Protein AF-A0A3Q3B4X5-F1 (afdb_monomer_lite)

Organism: Kryptolebias marmoratus (NCBI:txid37003)

Structure (mmCIF, N/CA/C/O backbone):
data_AF-A0A3Q3B4X5-F1
#
_entry.id   AF-A0A3Q3B4X5-F1
#
loop_
_atom_site.group_PDB
_atom_site.id
_atom_site.type_symbol
_atom_site.label_atom_id
_atom_site.label_alt_id
_atom_site.label_comp_id
_atom_site.label_asym_id
_atom_site.label_entity_id
_atom_site.label_seq_id
_atom_site.pdbx_PDB_ins_code
_atom_site.Cartn_x
_atom_site.Cartn_y
_atom_site.Cartn_z
_atom_site.occupancy
_atom_site.B_iso_or_equiv
_atom_site.auth_seq_id
_atom_site.auth_comp_id
_atom_site.auth_asym_id
_atom_site.auth_atom_id
_atom_site.pdbx_PDB_model_num
ATOM 1 N N . MET A 1 1 ? 13.476 -20.616 -54.096 1.00 47.66 1 MET A N 1
ATOM 2 C CA . MET A 1 1 ? 13.791 -19.246 -53.636 1.00 47.66 1 MET A CA 1
ATOM 3 C C . MET A 1 1 ? 14.032 -19.294 -52.135 1.00 47.66 1 MET A C 1
ATOM 5 O O . MET A 1 1 ? 13.091 -19.504 -51.384 1.00 47.66 1 MET A O 1
ATOM 9 N N . SER A 1 2 ? 15.287 -19.214 -51.693 1.00 58.72 2 SER A N 1
ATOM 10 C CA . SER A 1 2 ? 15.624 -19.176 -50.267 1.00 58.72 2 SER A CA 1
ATOM 11 C C . SER A 1 2 ? 15.285 -17.792 -49.715 1.00 58.72 2 SER A C 1
ATOM 13 O O . SER A 1 2 ? 15.928 -16.808 -50.089 1.00 58.72 2 SER A O 1
ATOM 15 N N . PHE A 1 3 ? 14.269 -17.711 -48.859 1.00 57.03 3 PHE A N 1
ATOM 16 C CA . PHE A 1 3 ? 13.928 -16.487 -48.139 1.00 57.03 3 PHE A CA 1
ATOM 17 C C . PHE A 1 3 ? 15.100 -16.141 -47.211 1.00 57.03 3 PHE A C 1
ATOM 19 O O . PHE A 1 3 ? 15.309 -16.798 -46.189 1.00 57.03 3 PHE A O 1
ATOM 26 N N . LYS A 1 4 ? 15.916 -15.155 -47.598 1.00 62.81 4 LYS A N 1
ATOM 27 C CA . LYS A 1 4 ? 16.927 -14.575 -46.713 1.00 62.81 4 LYS A CA 1
ATOM 28 C C . LYS A 1 4 ? 16.179 -13.980 -45.527 1.00 62.81 4 LYS A C 1
ATOM 30 O O . LYS A 1 4 ? 15.384 -13.057 -45.685 1.00 62.81 4 LYS A O 1
ATOM 35 N N . ARG A 1 5 ? 16.367 -14.580 -44.355 1.00 66.12 5 ARG A N 1
ATOM 36 C CA . ARG A 1 5 ? 15.769 -14.125 -43.103 1.00 66.12 5 ARG A CA 1
ATOM 37 C C . ARG A 1 5 ? 16.580 -12.914 -42.630 1.00 66.12 5 ARG A C 1
ATOM 39 O O . ARG A 1 5 ? 17.486 -13.043 -41.819 1.00 66.12 5 ARG A O 1
ATOM 46 N N . GLU A 1 6 ? 16.307 -11.756 -43.225 1.00 62.38 6 GLU A N 1
ATOM 47 C CA . GLU A 1 6 ? 16.862 -10.457 -42.827 1.00 62.38 6 GLU A CA 1
ATOM 48 C C . GLU A 1 6 ? 16.152 -10.011 -41.536 1.00 62.38 6 GLU A C 1
ATOM 50 O O . GLU A 1 6 ? 15.205 -9.229 -41.547 1.00 62.38 6 GLU A O 1
ATOM 55 N N . GLY A 1 7 ? 16.541 -10.592 -40.404 1.00 68.62 7 GLY A N 1
ATOM 56 C CA . GLY A 1 7 ? 16.002 -10.251 -39.093 1.00 68.62 7 GLY A CA 1
ATOM 57 C C . GLY A 1 7 ? 17.073 -10.471 -38.041 1.00 68.62 7 GLY A C 1
ATOM 58 O O . GLY A 1 7 ? 17.728 -11.509 -38.028 1.00 68.62 7 GLY A O 1
ATOM 59 N N . ASN A 1 8 ? 17.292 -9.495 -37.160 1.00 73.50 8 ASN A N 1
ATOM 60 C CA . ASN A 1 8 ? 18.206 -9.653 -36.030 1.00 73.50 8 ASN A CA 1
ATOM 61 C C . ASN A 1 8 ? 17.617 -10.673 -35.031 1.00 73.50 8 ASN A C 1
ATOM 63 O O . ASN A 1 8 ? 17.122 -10.307 -33.968 1.00 73.50 8 ASN A O 1
ATOM 67 N N . ASP A 1 9 ? 17.696 -11.970 -35.336 1.00 82.31 9 ASP A N 1
ATOM 68 C CA . ASP A 1 9 ? 17.135 -13.056 -34.520 1.00 82.31 9 ASP A CA 1
ATOM 69 C C . ASP A 1 9 ? 17.628 -12.978 -33.066 1.00 82.31 9 ASP A C 1
ATOM 71 O O . ASP A 1 9 ? 16.892 -13.242 -32.117 1.00 82.31 9 ASP A O 1
ATOM 75 N N . LYS A 1 10 ? 18.867 -12.513 -32.863 1.00 84.31 10 LYS A N 1
ATOM 76 C CA . LYS A 1 10 ? 19.449 -12.275 -31.534 1.00 84.31 10 LYS A CA 1
ATOM 77 C C . LYS A 1 10 ? 18.684 -11.214 -30.737 1.00 84.31 10 LYS A C 1
ATOM 79 O O . LYS A 1 10 ? 18.476 -11.400 -29.539 1.00 84.31 10 LYS A O 1
ATOM 84 N N . SER A 1 11 ? 18.264 -10.110 -31.361 1.00 84.69 11 SER A N 1
ATOM 85 C CA . SER A 1 11 ? 17.506 -9.062 -30.666 1.00 84.69 11 SER A CA 1
ATOM 86 C C . SER A 1 11 ? 16.093 -9.539 -30.333 1.00 84.69 11 SER A C 1
ATOM 88 O O . SER A 1 11 ? 15.641 -9.331 -29.208 1.00 84.69 11 SER A O 1
ATOM 90 N N . GLN A 1 12 ? 15.442 -10.270 -31.242 1.00 84.00 12 GLN A N 1
ATOM 91 C CA . GLN A 1 12 ? 14.130 -10.873 -31.004 1.00 84.00 12 GLN A CA 1
ATOM 92 C C . GLN A 1 12 ? 14.176 -11.904 -29.870 1.00 84.00 12 GLN A C 1
ATOM 94 O O . GLN A 1 12 ? 13.352 -11.861 -28.956 1.00 84.00 12 GLN A O 1
ATOM 99 N N . LEU A 1 13 ? 15.186 -12.778 -29.860 1.00 88.31 13 LEU A N 1
ATOM 100 C CA . LEU A 1 13 ? 15.411 -13.715 -28.760 1.00 88.31 13 LEU A CA 1
ATOM 101 C C . LEU A 1 13 ? 15.660 -12.985 -27.438 1.00 88.31 13 LEU A C 1
ATOM 103 O O . LEU A 1 13 ? 15.146 -13.409 -26.405 1.00 88.31 13 LEU A O 1
ATOM 107 N N . ASN A 1 14 ? 16.399 -11.875 -27.446 1.00 88.69 14 ASN A N 1
ATOM 108 C CA . ASN A 1 14 ? 16.612 -11.068 -26.245 1.00 88.69 14 ASN A CA 1
ATOM 109 C C . ASN A 1 14 ? 15.314 -10.417 -25.743 1.00 88.69 14 ASN A C 1
ATOM 111 O O . ASN A 1 14 ? 15.097 -10.377 -24.534 1.00 88.69 14 ASN A O 1
ATOM 115 N N . ILE A 1 15 ? 14.431 -9.960 -26.633 1.00 86.56 15 ILE A N 1
ATOM 116 C CA . ILE A 1 15 ? 13.110 -9.424 -26.267 1.00 86.56 15 ILE A CA 1
ATOM 117 C C . ILE A 1 15 ? 12.247 -10.517 -25.623 1.00 86.56 15 ILE A C 1
ATOM 119 O O . ILE A 1 15 ? 11.684 -10.300 -24.551 1.00 86.56 15 ILE A O 1
ATOM 123 N N . LEU A 1 16 ? 12.193 -11.711 -26.221 1.00 87.56 16 LEU A N 1
ATOM 124 C CA . LEU A 1 16 ? 11.432 -12.841 -25.675 1.00 87.56 16 LEU A CA 1
ATOM 125 C C . LEU A 1 16 ? 11.978 -13.301 -24.321 1.00 87.56 16 LEU A C 1
ATOM 127 O O . LEU A 1 16 ? 11.204 -13.577 -23.405 1.00 87.56 16 LEU A O 1
ATOM 131 N N . LYS A 1 17 ? 13.307 -13.335 -24.168 1.00 88.69 17 LYS A N 1
ATOM 132 C CA . LYS A 1 17 ? 13.958 -13.620 -22.884 1.00 88.69 17 LYS A CA 1
ATOM 133 C C . LYS A 1 17 ? 13.584 -12.574 -21.837 1.00 88.69 17 LYS A C 1
ATOM 135 O O . LYS A 1 17 ? 13.159 -12.957 -20.755 1.00 88.69 17 LYS A O 1
ATOM 140 N N . LYS A 1 18 ? 13.670 -11.278 -22.162 1.00 84.06 18 LYS A N 1
ATOM 141 C CA . LYS A 1 18 ? 13.276 -10.189 -21.250 1.00 84.06 18 LYS A CA 1
ATOM 142 C C . LYS A 1 18 ? 11.812 -10.298 -20.826 1.00 84.06 18 LYS A C 1
ATOM 144 O O . LYS A 1 18 ? 11.527 -10.155 -19.643 1.00 84.06 18 LYS A O 1
ATOM 149 N N . ARG A 1 19 ? 10.906 -10.611 -21.759 1.00 83.31 19 ARG A N 1
ATOM 150 C CA . ARG A 1 19 ? 9.482 -10.817 -21.454 1.00 83.31 19 ARG A CA 1
ATOM 151 C C . ARG A 1 19 ? 9.271 -11.994 -20.503 1.00 83.31 19 ARG A C 1
ATOM 153 O O . ARG A 1 19 ? 8.661 -11.820 -19.460 1.00 83.31 19 ARG A O 1
ATOM 160 N N . ARG A 1 20 ? 9.865 -13.154 -20.800 1.00 86.56 20 ARG A N 1
ATOM 161 C CA . ARG A 1 20 ? 9.767 -14.344 -19.940 1.00 86.56 20 ARG A CA 1
ATOM 162 C C . ARG A 1 20 ? 10.329 -14.098 -18.538 1.00 86.56 20 ARG A C 1
ATOM 164 O O . ARG A 1 20 ? 9.754 -14.561 -17.562 1.00 86.56 20 ARG A O 1
ATOM 171 N N . VAL A 1 21 ? 11.448 -13.380 -18.436 1.00 84.50 21 VAL A N 1
ATOM 172 C CA . VAL A 1 21 ? 12.046 -13.008 -17.145 1.00 84.50 21 VAL A CA 1
ATOM 173 C C . VAL A 1 21 ? 11.117 -12.078 -16.365 1.00 84.50 21 VAL A C 1
ATOM 175 O O . VAL A 1 21 ? 10.923 -12.293 -15.173 1.00 84.50 21 VAL A O 1
ATOM 178 N N . ALA A 1 22 ? 10.506 -11.088 -17.019 1.00 81.62 22 ALA A N 1
ATOM 179 C CA . ALA A 1 22 ? 9.539 -10.206 -16.373 1.00 81.62 22 ALA A CA 1
ATOM 180 C C . ALA A 1 22 ? 8.311 -10.977 -15.855 1.00 81.62 22 ALA A C 1
ATOM 182 O O . ALA A 1 22 ? 7.923 -10.773 -14.708 1.00 81.62 22 ALA A O 1
ATOM 183 N N . ASP A 1 23 ? 7.764 -11.904 -16.649 1.00 82.62 23 ASP A N 1
ATOM 184 C CA . ASP A 1 23 ? 6.617 -12.731 -16.253 1.00 82.62 23 ASP A CA 1
ATOM 185 C C . ASP A 1 23 ? 6.950 -13.600 -15.027 1.00 82.62 23 ASP A C 1
ATOM 187 O O . ASP A 1 23 ? 6.187 -13.628 -14.065 1.00 82.62 23 ASP A O 1
ATOM 191 N N . LEU A 1 24 ? 8.127 -14.238 -15.004 1.00 83.25 24 LEU A N 1
ATOM 192 C CA . LEU A 1 24 ? 8.581 -15.034 -13.856 1.00 83.25 24 LEU A CA 1
ATOM 193 C C . LEU A 1 24 ? 8.834 -14.190 -12.606 1.00 83.25 24 LEU A C 1
ATOM 195 O O . LEU A 1 24 ? 8.573 -14.644 -11.498 1.00 83.25 24 LEU A O 1
ATOM 199 N N . LEU A 1 25 ? 9.369 -12.978 -12.758 1.00 76.06 25 LEU A N 1
ATOM 200 C CA . LEU A 1 25 ? 9.650 -12.105 -11.620 1.00 76.06 25 LEU A CA 1
ATOM 201 C C . LEU A 1 25 ? 8.404 -11.377 -11.107 1.00 76.06 25 LEU A C 1
ATOM 203 O O . LEU A 1 25 ? 8.407 -10.937 -9.957 1.00 76.06 25 LEU A O 1
ATOM 207 N N . SER A 1 26 ? 7.340 -11.278 -11.908 1.00 73.31 26 SER A N 1
ATOM 208 C CA . SER A 1 26 ? 6.082 -10.637 -11.513 1.00 73.31 26 SER A CA 1
ATOM 209 C C . SER A 1 26 ? 5.451 -11.290 -10.278 1.00 73.31 26 SER A C 1
ATOM 211 O O . SER A 1 26 ? 4.987 -10.579 -9.390 1.00 73.31 26 SER A O 1
ATOM 213 N N . SER A 1 27 ? 5.545 -12.619 -10.139 1.00 77.19 27 SER A N 1
ATOM 214 C CA . SER A 1 27 ? 5.028 -13.355 -8.976 1.00 77.19 27 SER A CA 1
ATOM 215 C C . SER A 1 27 ? 5.796 -13.079 -7.680 1.00 77.19 27 SER A C 1
ATOM 217 O O . SER A 1 27 ? 5.292 -13.343 -6.594 1.00 77.19 27 SER A O 1
ATOM 219 N N . PHE A 1 28 ? 7.019 -12.548 -7.773 1.00 73.50 28 PHE A N 1
ATOM 220 C CA . PHE A 1 28 ? 7.858 -12.189 -6.625 1.00 73.50 28 PHE A CA 1
ATOM 221 C C . PHE A 1 28 ? 7.744 -10.703 -6.252 1.00 73.50 28 PHE A C 1
ATOM 223 O O . PHE A 1 28 ? 8.562 -10.171 -5.493 1.00 73.50 28 PHE A O 1
ATOM 230 N N . ILE A 1 29 ? 6.759 -9.991 -6.801 1.00 76.69 29 ILE A N 1
ATOM 231 C CA . ILE A 1 29 ? 6.450 -8.609 -6.446 1.00 76.69 29 ILE A CA 1
ATOM 232 C C . ILE A 1 29 ? 5.240 -8.626 -5.507 1.00 76.69 29 ILE A C 1
ATOM 234 O O . ILE A 1 29 ? 4.129 -8.840 -5.979 1.00 76.69 29 ILE A O 1
ATOM 238 N N . PRO A 1 30 ? 5.427 -8.395 -4.193 1.00 76.81 30 PRO A N 1
ATOM 239 C CA . PRO A 1 30 ? 4.297 -8.292 -3.280 1.00 76.81 30 PRO A CA 1
ATOM 240 C C . PRO A 1 30 ? 3.385 -7.135 -3.703 1.00 76.81 30 PRO A C 1
ATOM 242 O O . PRO A 1 30 ? 3.865 -6.012 -3.889 1.00 76.81 30 PRO A O 1
ATOM 245 N N . GLU A 1 31 ? 2.080 -7.397 -3.808 1.00 76.94 31 GLU A N 1
ATOM 246 C CA . GLU A 1 31 ? 1.067 -6.400 -4.197 1.00 76.94 31 GLU A CA 1
ATOM 247 C C . GLU A 1 31 ? 1.046 -5.191 -3.250 1.00 76.94 31 GLU A C 1
ATOM 249 O O . GLU A 1 31 ? 0.832 -4.054 -3.670 1.00 76.94 31 GLU A O 1
ATOM 254 N N . ASP A 1 32 ? 1.339 -5.434 -1.968 1.00 75.94 32 ASP A N 1
ATOM 255 C CA . ASP A 1 32 ? 1.409 -4.409 -0.926 1.00 75.94 32 ASP A CA 1
ATOM 256 C C . ASP A 1 32 ? 2.571 -3.412 -1.143 1.00 75.94 32 ASP A C 1
ATOM 258 O O . ASP A 1 32 ? 2.519 -2.282 -0.652 1.00 75.94 32 ASP A O 1
ATOM 262 N N . GLU A 1 33 ? 3.632 -3.804 -1.859 1.00 83.12 33 GLU A N 1
ATOM 263 C CA . GLU A 1 33 ? 4.858 -3.005 -1.978 1.00 83.12 33 GLU A CA 1
ATOM 264 C C . GLU A 1 33 ? 4.957 -2.235 -3.293 1.00 83.12 33 GLU A C 1
ATOM 266 O O . GLU A 1 33 ? 5.414 -1.084 -3.313 1.00 83.12 33 GLU A O 1
ATOM 271 N N . ALA A 1 34 ? 4.551 -2.861 -4.397 1.00 90.00 34 ALA A N 1
ATOM 272 C CA . ALA A 1 34 ? 4.602 -2.252 -5.715 1.00 90.00 34 ALA A CA 1
ATOM 273 C C . ALA A 1 34 ? 3.459 -2.732 -6.609 1.00 90.00 34 ALA A C 1
ATOM 275 O O . ALA A 1 34 ? 3.100 -3.904 -6.596 1.00 90.00 34 ALA A O 1
ATOM 276 N N . THR A 1 35 ? 2.943 -1.829 -7.441 1.00 88.81 35 THR A N 1
ATOM 277 C CA . THR A 1 35 ? 1.871 -2.127 -8.398 1.00 88.81 35 THR A CA 1
ATOM 278 C C . THR A 1 35 ? 2.369 -2.022 -9.827 1.00 88.81 35 THR A C 1
ATOM 280 O O . THR A 1 35 ? 3.107 -1.096 -10.176 1.00 88.81 35 THR A O 1
ATOM 283 N N . LEU A 1 36 ? 1.941 -2.964 -10.667 1.00 88.62 36 LEU A N 1
ATOM 284 C CA . LEU A 1 36 ? 2.105 -2.883 -12.112 1.00 88.62 36 LEU A CA 1
ATOM 285 C C . LEU A 1 36 ? 0.980 -2.020 -12.692 1.00 88.62 36 LEU A C 1
ATOM 287 O O . LEU A 1 36 ? -0.203 -2.293 -12.506 1.00 88.62 36 LEU A O 1
ATOM 291 N N . MET A 1 37 ? 1.349 -0.949 -13.379 1.00 88.06 37 MET A N 1
ATOM 292 C CA . MET A 1 37 ? 0.416 -0.053 -14.049 1.00 88.06 37 MET A CA 1
ATOM 293 C C . MET A 1 37 ? 0.047 -0.592 -15.441 1.00 88.06 37 MET A C 1
ATOM 295 O O . MET A 1 37 ? 0.807 -1.335 -16.059 1.00 88.06 37 MET A O 1
ATOM 299 N N . LYS A 1 38 ? -1.073 -0.121 -16.007 1.00 87.25 38 LYS A N 1
ATOM 300 C CA . LYS A 1 38 ? -1.529 -0.472 -17.372 1.00 87.25 38 LYS A CA 1
ATOM 301 C C . LYS A 1 38 ? -0.527 -0.169 -18.496 1.00 87.25 38 LYS A C 1
ATOM 303 O O . LYS A 1 38 ? -0.610 -0.742 -19.571 1.00 87.25 38 LYS A O 1
ATOM 308 N N . ASN A 1 39 ? 0.409 0.748 -18.254 1.00 87.38 39 ASN A N 1
ATOM 309 C CA . ASN A 1 39 ? 1.483 1.095 -19.189 1.00 87.38 39 ASN A CA 1
ATOM 310 C C . ASN A 1 39 ? 2.681 0.124 -19.117 1.00 87.38 39 ASN A C 1
ATOM 312 O O . ASN A 1 39 ? 3.685 0.366 -19.778 1.00 87.38 39 ASN A O 1
ATOM 316 N N . GLY A 1 40 ? 2.605 -0.932 -18.299 1.00 83.38 40 GLY A N 1
ATOM 317 C CA . GLY A 1 40 ? 3.686 -1.898 -18.102 1.00 83.38 40 GLY A CA 1
ATOM 318 C C . GLY A 1 40 ? 4.799 -1.428 -17.160 1.00 83.38 40 GLY A C 1
ATOM 319 O O . GLY A 1 40 ? 5.809 -2.115 -17.041 1.00 83.38 40 GLY A O 1
ATOM 320 N N . ARG A 1 41 ? 4.642 -0.278 -16.490 1.00 90.12 41 ARG A N 1
ATOM 321 C CA . ARG A 1 41 ? 5.614 0.255 -15.522 1.00 90.12 41 ARG A CA 1
ATOM 322 C C . ARG A 1 41 ? 5.230 -0.092 -14.090 1.00 90.12 41 ARG A C 1
ATOM 324 O O . ARG A 1 41 ? 4.053 -0.225 -13.766 1.00 90.12 41 ARG A O 1
ATOM 331 N N . TYR A 1 42 ? 6.222 -0.177 -13.215 1.00 90.88 42 TYR A N 1
ATOM 332 C CA . TYR A 1 42 ? 6.048 -0.505 -11.804 1.00 90.88 42 TYR A CA 1
ATOM 333 C C . TYR A 1 42 ? 6.060 0.752 -10.946 1.00 90.88 42 TYR A C 1
ATOM 335 O O . TYR A 1 42 ? 6.956 1.574 -11.085 1.00 90.88 42 TYR A O 1
ATOM 343 N N . SER A 1 43 ? 5.126 0.891 -10.011 1.00 93.19 43 SER A N 1
ATOM 344 C CA . SER A 1 43 ? 5.121 1.992 -9.044 1.00 93.19 43 SER A CA 1
ATOM 345 C C . SER A 1 43 ? 5.282 1.472 -7.620 1.00 93.19 43 SER A C 1
ATOM 347 O O . SER A 1 43 ? 4.664 0.478 -7.247 1.00 93.19 43 SER A O 1
ATOM 349 N N . CYS A 1 44 ? 6.130 2.116 -6.821 1.00 92.31 44 CYS A N 1
ATOM 350 C CA . CYS A 1 44 ? 6.324 1.753 -5.416 1.00 92.31 44 CYS A CA 1
ATOM 351 C C . CYS A 1 44 ? 5.249 2.409 -4.536 1.00 92.31 44 CYS A C 1
ATOM 353 O O . CYS A 1 44 ? 5.107 3.631 -4.550 1.00 92.31 44 CYS A O 1
ATOM 355 N N . LEU A 1 45 ? 4.524 1.624 -3.731 1.00 91.00 45 LEU A N 1
ATOM 356 C CA . LEU A 1 45 ? 3.475 2.141 -2.840 1.00 91.00 45 LEU A CA 1
ATOM 357 C C . LEU A 1 45 ? 3.992 2.553 -1.457 1.00 91.00 45 LEU A C 1
ATOM 359 O O . LEU A 1 45 ? 3.329 3.320 -0.757 1.00 91.00 45 LEU A O 1
ATOM 363 N N . VAL A 1 46 ? 5.157 2.032 -1.072 1.00 91.75 46 VAL A N 1
ATOM 364 C CA . VAL A 1 46 ? 5.753 2.194 0.262 1.00 91.75 46 VAL A CA 1
ATOM 365 C C . VAL A 1 46 ? 6.419 3.560 0.428 1.00 91.75 46 VAL A C 1
ATOM 367 O O . VAL A 1 46 ? 6.366 4.169 1.496 1.00 91.75 46 VAL A O 1
ATOM 370 N N . CYS A 1 47 ? 7.061 4.056 -0.629 1.00 91.62 47 CYS A N 1
ATOM 371 C CA . CYS A 1 47 ? 7.740 5.346 -0.605 1.00 91.62 47 CYS A CA 1
ATOM 372 C C . CYS A 1 47 ? 6.735 6.498 -0.698 1.00 91.62 47 CYS A C 1
ATOM 374 O O . CYS A 1 47 ? 5.827 6.471 -1.526 1.00 91.62 47 CYS A O 1
ATOM 376 N N . SER A 1 48 ? 6.960 7.562 0.077 1.00 86.81 48 SER A N 1
ATOM 377 C CA . SER A 1 48 ? 6.101 8.756 0.103 1.00 86.81 48 SER A CA 1
ATOM 378 C C . SER A 1 48 ? 5.897 9.394 -1.277 1.00 86.81 48 SER A C 1
ATOM 380 O O . SER A 1 48 ? 4.785 9.773 -1.619 1.00 86.81 48 SER A O 1
ATOM 382 N N . TYR A 1 49 ? 6.957 9.461 -2.087 1.00 87.88 49 TYR A N 1
ATOM 383 C CA . TYR A 1 49 ? 6.942 10.070 -3.424 1.00 87.88 49 TYR A CA 1
ATOM 384 C C . TYR A 1 49 ? 6.525 9.112 -4.554 1.00 87.88 49 TYR A C 1
ATOM 386 O O . TYR A 1 49 ? 6.536 9.514 -5.711 1.00 87.88 49 TYR A O 1
ATOM 394 N N . ARG A 1 50 ? 6.204 7.848 -4.237 1.00 91.25 50 ARG A N 1
ATOM 395 C CA . ARG A 1 50 ? 5.724 6.808 -5.172 1.00 91.25 50 ARG A CA 1
ATOM 396 C C . ARG A 1 50 ? 6.449 6.770 -6.532 1.00 91.25 50 ARG A C 1
ATOM 398 O O . ARG A 1 50 ? 5.834 7.004 -7.572 1.00 91.25 50 ARG A O 1
ATOM 405 N N . PRO A 1 51 ? 7.760 6.479 -6.547 1.00 93.38 51 PRO A N 1
ATOM 406 C CA . PRO A 1 51 ? 8.533 6.441 -7.784 1.00 93.38 51 PRO A CA 1
ATOM 407 C C . PRO A 1 51 ? 8.037 5.350 -8.745 1.00 93.38 51 PRO A C 1
ATOM 409 O O . PRO A 1 51 ? 7.598 4.281 -8.307 1.00 93.38 51 PRO A O 1
ATOM 412 N N . VAL A 1 52 ? 8.152 5.631 -10.048 1.00 93.81 52 VAL A N 1
ATOM 413 C CA . VAL A 1 52 ? 7.797 4.729 -11.155 1.00 93.81 52 VAL A CA 1
ATOM 414 C C . VAL A 1 52 ? 9.071 4.201 -11.823 1.00 93.81 52 VAL A C 1
ATOM 416 O O . VAL A 1 52 ? 10.006 4.962 -12.059 1.00 93.81 52 VAL A O 1
ATOM 419 N N . PHE A 1 53 ? 9.100 2.906 -12.131 1.00 91.56 53 PHE A N 1
ATOM 420 C CA . PHE A 1 53 ? 10.225 2.175 -12.707 1.00 91.56 53 PHE A CA 1
ATOM 421 C C . PHE A 1 53 ? 9.796 1.423 -13.967 1.00 91.56 53 PHE A C 1
ATOM 423 O O . PHE A 1 53 ? 8.751 0.775 -13.984 1.00 91.56 53 PHE A O 1
ATOM 430 N N . ASP A 1 54 ? 10.632 1.459 -15.002 1.00 89.75 54 ASP A N 1
ATOM 431 C CA . ASP A 1 54 ? 10.340 0.803 -16.284 1.00 89.75 54 ASP A CA 1
ATOM 432 C C . ASP A 1 54 ? 10.682 -0.695 -16.283 1.00 89.75 54 ASP A C 1
ATOM 434 O O . ASP A 1 54 ? 10.121 -1.466 -17.055 1.00 89.75 54 ASP A O 1
ATOM 438 N N . THR A 1 55 ? 11.600 -1.130 -15.412 1.00 87.88 55 THR A N 1
ATOM 439 C CA . THR A 1 55 ? 12.038 -2.530 -15.315 1.00 87.88 55 THR A CA 1
ATOM 440 C C . THR A 1 55 ? 11.946 -3.057 -13.889 1.00 87.88 55 THR A C 1
ATOM 442 O O . THR A 1 55 ? 12.083 -2.308 -12.916 1.00 87.88 55 THR A O 1
ATOM 445 N N . VAL A 1 56 ? 11.763 -4.376 -13.769 1.00 85.44 56 VAL A N 1
ATOM 446 C CA . VAL A 1 56 ? 11.783 -5.071 -12.474 1.00 85.44 56 VAL A CA 1
ATOM 447 C C . VAL A 1 56 ? 13.146 -4.913 -11.801 1.00 85.44 56 VAL A C 1
ATOM 449 O O . VAL A 1 56 ? 13.201 -4.670 -10.600 1.00 85.44 56 VAL A O 1
ATOM 452 N N . ASP A 1 57 ? 14.240 -4.959 -12.563 1.00 87.38 57 ASP A N 1
ATOM 453 C CA . ASP A 1 57 ? 15.599 -4.821 -12.029 1.00 87.38 57 ASP A CA 1
ATOM 454 C C . ASP A 1 57 ? 15.784 -3.494 -11.281 1.00 87.38 57 ASP A C 1
ATOM 456 O O . ASP A 1 57 ? 16.221 -3.484 -10.128 1.00 87.38 57 ASP A O 1
ATOM 460 N N . MET A 1 58 ? 15.356 -2.373 -11.871 1.00 90.44 58 MET A N 1
ATOM 461 C CA . MET A 1 58 ? 15.395 -1.067 -11.201 1.00 90.44 58 MET A CA 1
ATOM 462 C C . MET A 1 58 ? 14.529 -1.033 -9.939 1.00 90.44 58 MET A C 1
ATOM 464 O O . MET A 1 58 ? 14.947 -0.490 -8.912 1.00 90.44 58 MET A O 1
ATOM 468 N N . LEU A 1 59 ? 13.346 -1.652 -9.983 1.00 89.81 59 LEU A N 1
ATOM 469 C CA . LEU A 1 59 ? 12.486 -1.786 -8.811 1.00 89.81 59 LEU A CA 1
ATOM 470 C C . LEU A 1 59 ? 13.171 -2.604 -7.703 1.00 89.81 59 LEU A C 1
ATOM 472 O O . LEU A 1 59 ? 13.087 -2.233 -6.533 1.00 89.81 59 LEU A O 1
ATOM 476 N N . THR A 1 60 ? 13.888 -3.682 -8.036 1.00 89.12 60 THR A N 1
ATOM 477 C CA . THR A 1 60 ? 14.602 -4.490 -7.032 1.00 89.12 60 THR A CA 1
ATOM 478 C C . THR A 1 60 ? 15.712 -3.705 -6.337 1.00 89.12 60 THR A C 1
ATOM 480 O O . THR A 1 60 ? 15.875 -3.820 -5.120 1.00 89.12 60 THR A O 1
ATOM 483 N N . VAL A 1 61 ? 16.438 -2.859 -7.075 1.00 91.81 61 VAL A N 1
ATOM 484 C CA . VAL A 1 61 ? 17.443 -1.955 -6.502 1.00 91.81 61 VAL A CA 1
ATOM 485 C C . VAL A 1 61 ? 16.769 -0.946 -5.576 1.00 91.81 61 VAL A C 1
ATOM 487 O O . VAL A 1 61 ? 17.236 -0.721 -4.460 1.00 91.81 61 VAL A O 1
ATOM 490 N N . HIS A 1 62 ? 15.630 -0.392 -5.992 1.00 93.25 62 HIS A N 1
ATOM 491 C CA . HIS A 1 62 ? 14.857 0.527 -5.166 1.00 93.25 62 HIS A CA 1
ATOM 492 C C . HIS A 1 62 ? 14.380 -0.105 -3.850 1.00 93.25 62 HIS A C 1
ATOM 494 O O . HIS A 1 62 ? 14.505 0.532 -2.804 1.00 93.25 62 HIS A O 1
ATOM 500 N N . ARG A 1 63 ? 13.899 -1.357 -3.873 1.00 90.75 63 ARG A N 1
ATOM 501 C CA . ARG A 1 63 ? 13.464 -2.099 -2.671 1.00 90.75 63 ARG A CA 1
ATOM 502 C C . ARG A 1 63 ? 14.573 -2.245 -1.635 1.00 90.75 63 ARG A C 1
ATOM 504 O O . ARG A 1 63 ? 14.333 -2.135 -0.438 1.00 90.75 63 ARG A O 1
ATOM 511 N N . LYS A 1 64 ? 15.805 -2.448 -2.102 1.00 90.19 64 LYS A N 1
ATOM 512 C CA . LYS A 1 64 ? 16.999 -2.532 -1.249 1.00 90.19 64 LYS A CA 1
ATOM 513 C C . LYS A 1 64 ? 17.496 -1.157 -0.781 1.00 90.19 64 LYS A C 1
ATOM 515 O O . LYS A 1 64 ? 18.435 -1.077 0.005 1.00 90.19 64 LYS A O 1
ATOM 520 N N . GLY A 1 65 ? 16.888 -0.068 -1.251 1.00 92.69 65 GLY A N 1
ATOM 521 C CA . GLY A 1 65 ? 17.269 1.295 -0.904 1.00 92.69 65 GLY A CA 1
ATOM 522 C C . GLY A 1 65 ? 16.845 1.700 0.510 1.00 92.69 65 GLY A C 1
ATOM 523 O O . GLY A 1 65 ? 15.753 1.379 0.973 1.00 92.69 65 GLY A O 1
ATOM 524 N N . LYS A 1 66 ? 17.678 2.505 1.182 1.00 93.75 66 LYS A N 1
ATOM 525 C CA . LYS A 1 66 ? 17.442 2.966 2.564 1.00 93.75 66 LYS A CA 1
ATOM 526 C C . LYS A 1 66 ? 16.086 3.659 2.756 1.00 93.75 66 LYS A C 1
ATOM 528 O O . LYS A 1 66 ? 15.348 3.311 3.671 1.00 93.75 66 LYS A O 1
ATOM 533 N N . LYS A 1 67 ? 15.731 4.583 1.853 1.00 92.31 67 LYS A N 1
ATOM 534 C CA . LYS A 1 67 ? 14.447 5.311 1.897 1.00 92.31 67 LYS A CA 1
ATOM 535 C C . LYS A 1 67 ? 13.245 4.366 1.829 1.00 92.31 67 LYS A C 1
ATOM 537 O O . LYS A 1 67 ? 12.254 4.580 2.519 1.00 92.31 67 LYS A O 1
ATOM 542 N N . HIS A 1 68 ? 13.347 3.321 1.005 1.00 94.25 68 HIS A N 1
ATOM 543 C CA . HIS A 1 68 ? 12.299 2.319 0.879 1.00 94.25 68 HIS A CA 1
ATOM 544 C C . HIS A 1 68 ? 12.171 1.502 2.162 1.00 94.25 68 HIS A C 1
ATOM 546 O O . HIS A 1 68 ? 11.073 1.388 2.687 1.00 94.25 68 HIS A O 1
ATOM 552 N N . LEU A 1 69 ? 13.279 1.001 2.715 1.00 92.19 69 LEU A N 1
ATOM 553 C CA . LEU A 1 69 ? 13.264 0.207 3.948 1.00 92.19 69 LEU A CA 1
ATOM 554 C C . LEU A 1 69 ? 12.727 0.990 5.157 1.00 92.19 69 LEU A C 1
ATOM 556 O O . LEU A 1 69 ? 11.997 0.438 5.980 1.00 92.19 69 LEU A O 1
ATOM 560 N N . GLU A 1 70 ? 13.059 2.276 5.271 1.00 93.94 70 GLU A N 1
ATOM 561 C CA . GLU A 1 70 ? 12.490 3.164 6.294 1.00 93.94 70 GLU A CA 1
ATOM 562 C C . GLU A 1 70 ? 10.979 3.347 6.101 1.00 93.94 70 GLU A C 1
ATOM 564 O O . GLU A 1 70 ? 10.208 3.181 7.051 1.00 93.94 70 GLU A O 1
ATOM 569 N N . GLY A 1 71 ? 10.547 3.602 4.861 1.00 92.50 71 GLY A N 1
ATOM 570 C CA . GLY A 1 71 ? 9.130 3.648 4.500 1.00 92.50 71 GLY A CA 1
ATOM 571 C C . GLY A 1 71 ? 8.409 2.334 4.802 1.00 92.50 71 GLY A C 1
ATOM 572 O O . GLY A 1 71 ? 7.298 2.352 5.324 1.00 92.50 71 GLY A O 1
ATOM 573 N N . LEU A 1 72 ? 9.065 1.197 4.565 1.00 92.12 72 LEU A N 1
ATOM 574 C CA . LEU A 1 72 ? 8.522 -0.146 4.753 1.00 92.12 72 LEU A CA 1
ATOM 575 C C . LEU A 1 72 ? 8.256 -0.423 6.231 1.00 92.12 72 LEU A C 1
ATOM 577 O O . LEU A 1 72 ? 7.154 -0.828 6.601 1.00 92.12 72 LEU A O 1
ATOM 581 N N . LYS A 1 73 ? 9.223 -0.108 7.100 1.00 92.69 73 LYS A N 1
ATOM 582 C CA . LYS A 1 73 ? 9.051 -0.193 8.558 1.00 92.69 73 LYS A CA 1
ATOM 583 C C . LYS A 1 73 ? 7.876 0.660 9.035 1.00 92.69 73 LYS A C 1
ATOM 585 O O . LYS A 1 73 ? 7.061 0.195 9.829 1.00 92.69 73 LYS A O 1
ATOM 590 N N . ALA A 1 74 ? 7.761 1.892 8.540 1.00 92.25 74 ALA A N 1
ATOM 591 C CA . ALA A 1 74 ? 6.666 2.782 8.910 1.00 92.25 74 ALA A CA 1
ATOM 592 C C . ALA A 1 74 ? 5.306 2.282 8.391 1.00 92.25 74 ALA A C 1
ATOM 594 O O . ALA A 1 74 ? 4.319 2.322 9.128 1.00 92.25 74 ALA A O 1
ATOM 595 N N . PHE A 1 75 ? 5.247 1.798 7.150 1.00 92.81 75 PHE A N 1
ATOM 596 C CA . PHE A 1 75 ? 4.030 1.301 6.512 1.00 92.81 75 PHE A CA 1
ATOM 597 C C . PHE A 1 75 ? 3.478 0.072 7.237 1.00 92.81 75 PHE A C 1
ATOM 599 O O . PHE A 1 75 ? 2.332 0.089 7.690 1.00 92.81 75 PHE A O 1
ATOM 606 N N . TYR A 1 76 ? 4.306 -0.955 7.450 1.00 92.00 76 TYR A N 1
ATOM 607 C CA . TYR A 1 76 ? 3.883 -2.153 8.176 1.00 92.00 76 TYR A CA 1
ATOM 608 C C . TYR A 1 76 ? 3.650 -1.882 9.664 1.00 92.00 76 TYR A C 1
ATOM 610 O O . TYR A 1 76 ? 2.715 -2.438 10.238 1.00 92.00 76 TYR A O 1
ATOM 618 N N . GLY A 1 77 ? 4.408 -0.966 10.275 1.00 94.12 77 GLY A N 1
ATOM 619 C CA . GLY A 1 77 ? 4.149 -0.511 11.640 1.00 94.12 77 GLY A CA 1
ATOM 620 C C . GLY A 1 77 ? 2.763 0.124 11.788 1.00 94.12 77 GLY A C 1
ATOM 621 O O . GLY A 1 77 ? 2.033 -0.193 12.726 1.00 94.12 77 GLY A O 1
ATOM 622 N N . LYS A 1 78 ? 2.352 0.975 10.840 1.00 93.38 78 LYS A N 1
ATOM 623 C CA . LYS A 1 78 ? 0.997 1.551 10.806 1.00 93.38 78 LYS A CA 1
ATOM 624 C C . LYS A 1 78 ? -0.069 0.488 10.518 1.00 93.38 78 LYS A C 1
ATOM 626 O O . LYS A 1 78 ? -1.079 0.464 11.216 1.00 93.38 78 LYS A O 1
ATOM 631 N N . LYS A 1 79 ? 0.162 -0.413 9.552 1.00 93.44 79 LYS A N 1
ATOM 632 C CA . LYS A 1 79 ? -0.760 -1.516 9.207 1.00 93.44 79 LYS A CA 1
ATOM 633 C C . LYS A 1 79 ? -1.005 -2.435 10.411 1.00 93.44 79 LYS A C 1
ATOM 635 O O . LYS A 1 79 ? -2.147 -2.803 10.661 1.00 93.44 79 LYS A O 1
ATOM 640 N N . ALA A 1 80 ? 0.031 -2.754 11.189 1.00 95.31 80 ALA A N 1
ATOM 641 C CA . ALA A 1 80 ? -0.088 -3.551 12.410 1.00 95.31 80 ALA A CA 1
ATOM 642 C C . ALA A 1 80 ? -0.903 -2.833 13.498 1.00 95.31 80 ALA A C 1
ATOM 644 O O . ALA A 1 80 ? -1.847 -3.416 14.020 1.00 95.31 80 ALA A O 1
ATOM 645 N N . LYS A 1 81 ? -0.603 -1.555 13.777 1.00 96.19 81 LYS A N 1
ATOM 646 C CA . LYS A 1 81 ? -1.364 -0.741 14.744 1.00 96.19 81 LYS A CA 1
ATOM 647 C C . LYS A 1 81 ? -2.844 -0.632 14.374 1.00 96.19 81 LYS A C 1
ATOM 649 O O . LYS A 1 81 ? -3.717 -0.755 15.222 1.00 96.19 81 LYS A O 1
ATOM 654 N N . LEU A 1 82 ? -3.139 -0.425 13.095 1.00 96.06 82 LEU A N 1
ATOM 655 C CA . LEU A 1 82 ? -4.518 -0.348 12.626 1.00 96.06 82 LEU A CA 1
ATOM 656 C C . LEU A 1 82 ? -5.243 -1.689 12.800 1.00 96.06 82 LEU A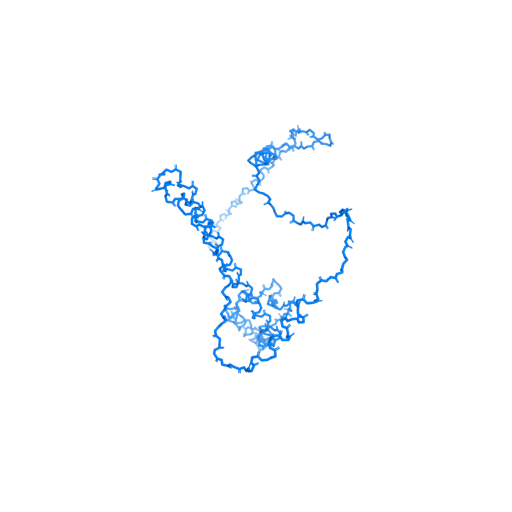 C 1
ATOM 658 O O . LEU A 1 82 ? -6.381 -1.702 13.255 1.00 96.06 82 LEU A O 1
ATOM 662 N N . LYS A 1 83 ? -4.579 -2.818 12.518 1.00 96.62 83 LYS A N 1
ATOM 663 C CA . LYS A 1 83 ? -5.142 -4.149 12.786 1.00 96.62 83 LYS A CA 1
ATOM 664 C C . LYS A 1 83 ? -5.449 -4.348 14.271 1.00 96.62 83 LYS A C 1
ATOM 666 O O . LYS A 1 83 ? -6.543 -4.803 14.576 1.00 96.62 83 LYS A O 1
ATOM 671 N N . THR A 1 84 ? -4.540 -3.967 15.173 1.00 97.19 84 THR A N 1
ATOM 672 C CA . THR A 1 84 ? -4.772 -4.102 16.622 1.00 97.19 84 THR A CA 1
ATOM 673 C C . THR A 1 84 ? -5.944 -3.247 17.103 1.00 97.19 84 THR A C 1
ATOM 675 O O . THR A 1 84 ? -6.761 -3.712 17.895 1.00 97.19 84 THR A O 1
ATOM 678 N N . GLU A 1 85 ? -6.076 -2.022 16.589 1.00 97.56 85 GLU A N 1
ATOM 679 C CA . GLU A 1 85 ? -7.214 -1.151 16.908 1.00 97.56 85 GLU A CA 1
ATOM 680 C C . GLU A 1 85 ? -8.536 -1.709 16.365 1.00 97.56 85 GLU A C 1
ATOM 682 O O . GLU A 1 85 ? -9.548 -1.677 17.060 1.00 97.56 85 GLU A O 1
ATOM 687 N N . ILE A 1 86 ? -8.544 -2.280 15.154 1.00 97.50 86 ILE A N 1
ATOM 688 C CA . ILE A 1 86 ? -9.737 -2.939 14.600 1.00 97.50 86 ILE A CA 1
ATOM 689 C C . ILE A 1 86 ? -10.136 -4.135 15.460 1.00 97.50 86 ILE A C 1
ATOM 691 O O . ILE A 1 86 ? -11.300 -4.234 15.838 1.00 97.50 86 ILE A O 1
ATOM 695 N N . THR A 1 87 ? -9.194 -5.013 15.808 1.00 97.12 87 THR A N 1
ATOM 696 C CA . THR A 1 87 ? -9.493 -6.181 16.650 1.00 97.12 87 THR A CA 1
ATOM 697 C C . THR A 1 87 ? -10.006 -5.768 18.024 1.00 97.12 87 THR A C 1
ATOM 699 O O . THR A 1 87 ? -10.932 -6.383 18.542 1.00 97.12 87 THR A O 1
ATOM 702 N N . LYS A 1 88 ? -9.460 -4.685 18.594 1.00 97.00 88 LYS A N 1
ATOM 703 C CA . LYS A 1 88 ? -9.921 -4.129 19.867 1.00 97.00 88 LYS A CA 1
ATOM 704 C C . LYS A 1 88 ? -11.364 -3.631 19.763 1.00 97.00 88 LYS A C 1
ATOM 706 O O . LYS A 1 88 ? -12.191 -4.040 20.565 1.00 97.00 88 LYS A O 1
ATOM 711 N N . ARG A 1 89 ? -11.688 -2.833 18.740 1.00 97.00 89 ARG A N 1
ATOM 712 C CA . ARG A 1 89 ? -13.060 -2.348 18.500 1.00 97.00 89 ARG A CA 1
ATOM 713 C C . ARG A 1 89 ? -14.043 -3.485 18.237 1.00 97.00 89 ARG A C 1
ATOM 715 O O . ARG A 1 89 ? -15.170 -3.439 18.705 1.00 97.00 89 ARG A O 1
ATOM 722 N N . GLN A 1 90 ? -13.627 -4.508 17.494 1.00 96.69 90 GLN A N 1
ATOM 723 C CA . GLN A 1 90 ? -14.445 -5.699 17.260 1.00 96.69 90 GLN A CA 1
ATOM 724 C C . GLN A 1 90 ? -14.751 -6.431 18.570 1.00 96.69 90 GLN A C 1
ATOM 726 O O . GLN A 1 90 ? -15.901 -6.791 18.800 1.00 96.69 90 GLN A O 1
ATOM 731 N N . HIS A 1 91 ? -13.751 -6.607 19.437 1.00 96.94 91 HIS A N 1
ATOM 732 C CA . HIS A 1 91 ? -13.948 -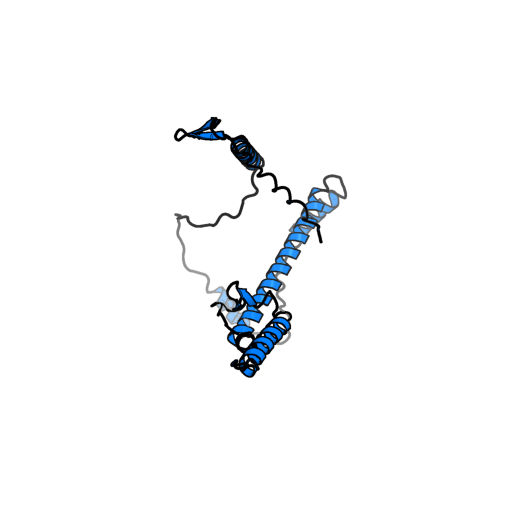7.209 20.753 1.00 96.94 91 HIS A CA 1
ATOM 733 C C . HIS A 1 91 ? -14.842 -6.350 21.659 1.00 96.94 91 HIS A C 1
ATOM 735 O O . HIS A 1 91 ? -15.762 -6.876 22.273 1.00 96.94 91 HIS A O 1
ATOM 741 N N . GLU A 1 92 ? -14.629 -5.033 21.699 1.00 95.06 92 GLU A N 1
ATOM 742 C CA . GLU A 1 92 ? -15.479 -4.102 22.454 1.00 95.06 92 GLU A CA 1
ATOM 743 C C . GLU A 1 92 ? -16.936 -4.156 21.979 1.00 95.06 92 GLU A C 1
ATOM 745 O O . GLU A 1 92 ? -17.843 -4.244 22.801 1.00 95.06 92 GLU A O 1
ATOM 750 N N . ASN A 1 93 ? -17.166 -4.181 20.664 1.00 94.44 93 ASN A N 1
ATOM 751 C CA . ASN A 1 93 ? -18.504 -4.326 20.092 1.00 94.44 93 ASN A CA 1
ATOM 752 C C . ASN A 1 93 ? -19.141 -5.676 20.441 1.00 94.44 93 ASN A C 1
ATOM 754 O O . ASN A 1 93 ? -20.345 -5.728 20.672 1.00 94.44 93 ASN A O 1
ATOM 758 N N . TYR A 1 94 ? -18.354 -6.756 20.473 1.00 94.31 94 TYR A N 1
ATOM 759 C CA . TYR A 1 94 ? -18.827 -8.081 20.872 1.00 94.31 94 TYR A CA 1
ATOM 760 C C . TYR A 1 94 ? -19.279 -8.091 22.339 1.00 94.31 94 TYR A C 1
ATOM 762 O O . TYR A 1 94 ? -20.413 -8.466 22.618 1.00 94.31 94 TYR A O 1
ATOM 770 N N . VAL A 1 95 ? -18.447 -7.589 23.260 1.00 91.06 95 VAL A N 1
ATOM 771 C CA . VAL A 1 95 ? -18.799 -7.481 24.689 1.00 91.06 95 VAL A CA 1
ATOM 772 C C . VAL A 1 95 ? -20.008 -6.565 24.884 1.00 91.06 95 VAL A C 1
ATOM 774 O O . VAL A 1 95 ? -20.928 -6.897 25.620 1.00 91.06 95 VAL A O 1
ATOM 777 N N . GLN A 1 96 ? -20.060 -5.435 24.173 1.00 89.94 96 GLN A N 1
ATOM 778 C CA . GLN A 1 96 ? -21.199 -4.522 24.244 1.00 89.94 96 GLN A CA 1
ATOM 779 C C . GLN A 1 96 ? -22.490 -5.148 23.694 1.00 89.94 96 GLN A C 1
ATOM 781 O O . GLN A 1 96 ? -23.577 -4.808 24.163 1.00 89.94 96 GLN A O 1
ATOM 786 N N . ALA A 1 97 ? -22.397 -6.026 22.692 1.00 88.94 97 ALA A N 1
ATOM 787 C CA . ALA A 1 97 ? -23.539 -6.783 22.199 1.00 88.94 97 ALA A CA 1
ATOM 788 C C . ALA A 1 97 ? -24.023 -7.793 23.249 1.00 88.94 97 ALA A C 1
ATOM 790 O O . ALA A 1 97 ? -25.222 -7.828 23.504 1.00 88.94 97 ALA A O 1
ATOM 791 N N . GLU A 1 98 ? -23.122 -8.527 23.915 1.00 80.38 98 GLU A N 1
ATOM 792 C CA . GLU A 1 98 ? -23.473 -9.421 25.033 1.00 80.38 98 GLU A CA 1
ATOM 793 C C . GLU A 1 98 ? -24.132 -8.656 26.193 1.00 80.38 98 GLU A C 1
ATOM 795 O O . GLU A 1 98 ? -25.222 -9.025 26.624 1.00 80.38 98 GLU A O 1
ATOM 800 N N . ASP A 1 99 ? -23.558 -7.525 26.617 1.00 71.81 99 ASP A N 1
ATOM 801 C CA . ASP A 1 99 ? -24.126 -6.671 27.673 1.00 71.81 99 ASP A CA 1
ATOM 802 C C . ASP A 1 99 ? -25.530 -6.142 27.315 1.00 71.81 99 ASP A C 1
ATOM 804 O O . ASP A 1 99 ? -26.367 -5.929 28.192 1.00 71.81 99 ASP A O 1
ATOM 808 N N . ARG A 1 100 ? -25.812 -5.901 26.025 1.00 66.69 100 ARG A N 1
ATOM 809 C CA . ARG A 1 100 ? -27.137 -5.462 25.547 1.00 66.69 100 ARG A CA 1
ATOM 810 C C . ARG A 1 100 ? -28.124 -6.613 25.355 1.00 66.69 100 ARG A C 1
ATOM 812 O O . ARG A 1 100 ? -29.328 -6.368 25.425 1.00 66.69 100 ARG A O 1
ATOM 819 N N . GLN A 1 101 ? -27.638 -7.825 25.092 1.00 58.94 101 GLN A N 1
ATOM 820 C CA . GLN A 1 101 ? -28.446 -9.041 24.968 1.00 58.94 101 GLN A CA 1
ATOM 821 C C . GLN A 1 101 ? -28.775 -9.679 26.330 1.00 58.94 101 GLN A C 1
ATOM 823 O O . GLN A 1 101 ? -29.684 -10.503 26.395 1.00 58.94 101 GLN A O 1
ATOM 828 N N . GLU A 1 102 ? -28.152 -9.213 27.420 1.00 51.69 102 GLU A N 1
ATOM 829 C CA . GLU A 1 102 ? -28.524 -9.498 28.814 1.00 51.69 102 GLU A CA 1
ATOM 830 C C . GLU A 1 102 ? -29.518 -8.467 29.433 1.00 51.69 102 GLU A C 1
ATOM 832 O O . GLU A 1 102 ? -29.167 -7.748 30.371 1.00 51.69 102 GLU A O 1
ATOM 837 N N . PRO A 1 103 ? -30.804 -8.392 29.012 1.00 52.56 103 PRO A N 1
ATOM 838 C CA . PRO A 1 103 ? -31.870 -7.812 29.836 1.00 52.56 103 PRO A CA 1
ATOM 839 C C . PRO A 1 103 ? -32.653 -8.827 30.689 1.00 52.56 103 PRO A C 1
ATOM 841 O O . PRO A 1 103 ? -33.740 -8.494 31.162 1.00 52.56 103 PRO A O 1
ATOM 844 N N . SER A 1 104 ? -32.156 -10.045 30.935 1.00 50.22 104 SER A N 1
ATOM 845 C CA . SER A 1 104 ? -32.876 -11.021 31.773 1.00 50.22 104 SER A CA 1
ATOM 846 C C . SER A 1 104 ? -31.990 -11.772 32.772 1.00 50.22 104 SER A C 1
ATOM 848 O O . SER A 1 104 ? -31.845 -12.986 32.706 1.00 50.22 104 SER A O 1
ATOM 850 N N . GLY A 1 105 ? -31.489 -11.047 33.774 1.00 57.91 105 GLY A N 1
ATOM 851 C CA . GLY A 1 105 ? -31.461 -11.570 35.143 1.00 57.91 105 GLY A CA 1
ATOM 852 C C . GLY A 1 105 ? -30.341 -12.532 35.542 1.00 57.91 105 GLY A C 1
ATOM 853 O O . GLY A 1 105 ? -30.645 -13.564 36.132 1.00 57.91 105 GLY A O 1
ATOM 854 N N . SER A 1 106 ? -29.066 -12.185 35.356 1.00 58.28 106 SER A N 1
ATOM 855 C CA . SER A 1 106 ? -27.980 -13.017 35.899 1.00 58.28 106 SER A CA 1
ATOM 856 C C . SER A 1 106 ? -27.472 -12.612 37.298 1.00 58.28 106 SER A C 1
ATOM 858 O O . SER A 1 106 ? -27.150 -13.521 38.055 1.00 58.28 106 SER A O 1
ATOM 860 N N . ALA A 1 107 ? -27.467 -11.330 37.722 1.00 61.94 107 ALA A N 1
ATOM 861 C CA . ALA A 1 107 ? -27.318 -10.943 39.151 1.00 61.94 107 ALA A CA 1
ATOM 862 C C . ALA A 1 107 ? -27.352 -9.412 39.425 1.00 61.94 107 ALA A C 1
ATOM 864 O O . ALA A 1 107 ? -26.303 -8.760 39.440 1.00 61.94 107 ALA A O 1
ATOM 865 N N . PRO A 1 108 ? -28.505 -8.811 39.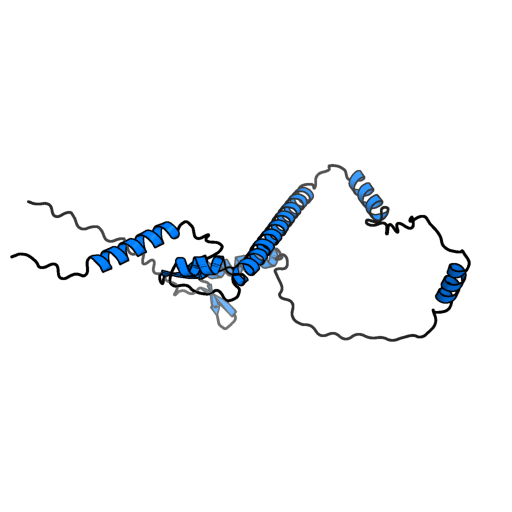774 1.00 65.00 108 PRO A N 1
ATOM 866 C CA . PRO A 1 108 ? -28.591 -7.376 40.092 1.00 65.00 108 PRO A CA 1
ATOM 867 C C . PRO A 1 108 ? -27.808 -6.967 41.357 1.00 65.00 108 PRO A C 1
ATOM 869 O O . PRO A 1 108 ? -27.304 -5.847 41.441 1.00 65.00 108 PRO A O 1
ATOM 872 N N . LEU A 1 109 ? -27.645 -7.880 42.324 1.00 66.38 109 LEU A N 1
ATOM 873 C CA . LEU A 1 109 ? -26.859 -7.637 43.540 1.00 66.38 109 LEU A CA 1
ATOM 874 C C . LEU A 1 109 ? -25.354 -7.537 43.256 1.00 66.38 109 LEU A C 1
ATOM 876 O O . LEU A 1 109 ? -24.696 -6.661 43.812 1.00 66.38 109 LEU A O 1
ATOM 880 N N . LEU A 1 110 ? -24.816 -8.375 42.361 1.00 70.31 110 LEU A N 1
ATOM 881 C CA . LEU A 1 110 ? -23.394 -8.339 41.994 1.00 70.31 110 LEU A CA 1
ATOM 882 C C . LEU A 1 110 ? -23.040 -7.055 41.238 1.00 70.31 110 LEU A C 1
ATOM 884 O O . LEU A 1 110 ? -21.991 -6.471 41.497 1.00 70.31 110 LEU A O 1
ATOM 888 N N . GLU A 1 111 ? -23.931 -6.566 40.376 1.00 72.06 111 GLU A N 1
ATOM 889 C CA . GLU A 1 111 ? -23.772 -5.285 39.679 1.00 72.06 111 GLU A CA 1
ATOM 890 C C . GLU A 1 111 ? -23.774 -4.098 40.665 1.00 72.06 111 GLU A C 1
ATOM 892 O O . GLU A 1 111 ? -22.927 -3.205 40.579 1.00 72.06 111 GLU A O 1
ATOM 897 N N . GLN A 1 112 ? -24.655 -4.111 41.673 1.00 74.69 112 GLN A N 1
ATOM 898 C CA . GLN A 1 112 ? -24.682 -3.092 42.729 1.00 74.69 112 GLN A CA 1
ATOM 899 C C . GLN A 1 112 ? -23.421 -3.133 43.608 1.00 74.69 112 GLN A C 1
ATOM 901 O O . GLN A 1 112 ? -22.834 -2.084 43.890 1.00 74.69 112 GLN A O 1
ATOM 906 N N . THR A 1 113 ? -22.959 -4.324 44.006 1.00 81.19 113 THR A N 1
ATOM 907 C CA . THR A 1 113 ? -21.699 -4.479 44.749 1.00 81.19 113 THR A CA 1
ATOM 908 C C . THR A 1 113 ? -20.506 -4.032 43.906 1.00 81.19 113 THR A C 1
ATOM 910 O O . THR A 1 113 ? -19.637 -3.333 44.416 1.00 81.19 113 THR A O 1
ATOM 913 N N . ARG A 1 114 ? -20.480 -4.353 42.606 1.00 77.75 114 ARG A N 1
ATOM 914 C CA . ARG A 1 114 ? -19.427 -3.939 41.665 1.00 77.75 114 ARG A CA 1
ATOM 915 C C . ARG A 1 114 ? -19.368 -2.421 41.488 1.00 77.75 114 ARG A C 1
ATOM 917 O O . ARG A 1 114 ? -18.277 -1.863 41.417 1.00 77.75 114 ARG A O 1
ATOM 924 N N . ARG A 1 115 ? -20.513 -1.733 41.463 1.00 74.25 115 ARG A N 1
ATOM 925 C CA . ARG A 1 115 ? -20.572 -0.259 41.424 1.00 74.25 115 ARG A CA 1
ATOM 926 C C . ARG A 1 115 ? -20.047 0.361 42.716 1.00 74.25 115 ARG A C 1
ATOM 928 O O . ARG A 1 115 ? -19.208 1.255 42.657 1.00 74.25 115 ARG A O 1
ATOM 935 N N . LEU A 1 116 ? -20.475 -0.149 43.873 1.00 74.94 116 LEU A N 1
ATOM 936 C CA . LEU A 1 116 ? -19.985 0.310 45.179 1.00 74.94 116 LEU A CA 1
ATOM 937 C C . LEU A 1 116 ? -18.471 0.104 45.325 1.00 74.94 116 LEU A C 1
ATOM 939 O O . LEU A 1 116 ? -17.764 1.013 45.756 1.00 74.94 116 LEU A O 1
ATOM 943 N N . THR A 1 117 ? -17.947 -1.051 44.908 1.00 72.94 117 THR A N 1
ATOM 944 C CA . THR A 1 117 ? -16.507 -1.331 44.963 1.00 72.94 117 THR A CA 1
ATOM 945 C C . THR A 1 117 ? -15.711 -0.532 43.934 1.00 72.94 117 THR A C 1
ATOM 947 O O . THR A 1 117 ? -14.609 -0.109 44.254 1.00 72.94 117 THR A O 1
ATOM 950 N N . HIS A 1 118 ? -16.245 -0.240 42.744 1.00 65.88 118 HIS A N 1
ATOM 951 C CA . HIS A 1 118 ? -15.554 0.584 41.741 1.00 65.88 118 HIS A CA 1
ATOM 952 C C . HIS A 1 118 ? -15.391 2.052 42.181 1.00 65.88 118 HIS A C 1
ATOM 954 O O . HIS A 1 118 ? -14.431 2.706 41.784 1.00 65.88 118 HIS A O 1
ATOM 960 N N . HIS A 1 119 ? -16.298 2.573 43.016 1.00 64.25 119 HIS A N 1
ATOM 961 C CA . HIS A 1 119 ? -16.140 3.889 43.647 1.00 64.25 119 HIS A CA 1
ATOM 962 C C . HIS A 1 119 ? -15.267 3.852 44.913 1.00 64.25 119 HIS A C 1
ATOM 964 O O . HIS A 1 119 ? -14.642 4.857 45.244 1.00 64.25 119 HIS A O 1
ATOM 970 N N . ALA A 1 120 ? -15.191 2.710 45.604 1.00 69.06 120 ALA A N 1
ATOM 971 C CA . ALA A 1 120 ? -14.360 2.531 46.797 1.00 69.06 120 ALA A CA 1
ATOM 972 C C . ALA A 1 120 ? -12.893 2.180 46.480 1.00 69.06 120 ALA A C 1
ATOM 974 O O . ALA A 1 120 ? -11.989 2.517 47.243 1.00 69.06 120 ALA A O 1
ATOM 975 N N . LEU A 1 121 ? -12.637 1.511 45.356 1.00 66.00 121 LEU A N 1
ATOM 976 C CA . LEU A 1 121 ? -11.304 1.165 44.882 1.00 66.00 121 LEU A CA 1
ATOM 977 C C . LEU A 1 121 ? -10.886 2.189 43.829 1.00 66.00 121 LEU A C 1
ATOM 979 O O . LEU A 1 121 ? -11.304 2.122 42.674 1.00 66.00 121 LEU A O 1
ATOM 983 N N . LEU A 1 122 ? -10.039 3.143 44.221 1.00 63.34 122 LEU A N 1
ATOM 984 C CA . LEU A 1 122 ? -9.354 4.020 43.273 1.00 63.34 122 LEU A CA 1
ATOM 985 C C . LEU A 1 122 ? -8.697 3.157 42.185 1.00 63.34 122 LEU A C 1
ATOM 987 O O . LEU A 1 122 ? -7.818 2.345 42.473 1.00 63.34 122 LEU A O 1
ATOM 991 N N . LYS A 1 123 ? -9.113 3.347 40.927 1.00 62.66 123 LYS A N 1
ATOM 992 C CA . LYS A 1 123 ? -8.616 2.596 39.755 1.00 62.66 123 LYS A CA 1
ATOM 993 C C . LYS A 1 123 ? -7.095 2.695 39.588 1.00 62.66 123 LYS A C 1
ATOM 995 O O . LYS A 1 123 ? -6.468 1.832 38.982 1.00 62.66 123 LYS A O 1
ATOM 1000 N N . THR A 1 124 ? -6.512 3.740 40.165 1.00 58.41 124 THR A N 1
ATOM 1001 C CA . THR A 1 124 ? -5.081 3.917 40.364 1.00 58.41 124 THR A CA 1
ATOM 1002 C C . THR A 1 124 ? -4.861 4.459 41.769 1.00 58.41 124 THR A C 1
ATOM 1004 O O . THR A 1 124 ? -5.222 5.598 42.062 1.00 58.41 124 THR A O 1
ATOM 1007 N N . VAL A 1 125 ? -4.237 3.672 42.639 1.00 57.88 125 VAL A N 1
ATOM 1008 C CA . VAL A 1 125 ? -3.540 4.246 43.792 1.00 57.88 125 VAL A CA 1
ATOM 1009 C C . VAL A 1 125 ? -2.286 4.915 43.221 1.00 57.88 125 VAL A C 1
ATOM 1011 O O . VAL A 1 125 ? -1.560 4.238 42.486 1.00 57.88 125 VAL A O 1
ATOM 1014 N N . PRO A 1 126 ? -1.986 6.199 43.499 1.00 58.81 126 PRO A N 1
ATOM 1015 C CA . PRO A 1 126 ? -0.659 6.732 43.239 1.00 58.81 126 PRO A CA 1
ATOM 1016 C C . PRO A 1 126 ? 0.290 6.024 44.205 1.00 58.81 126 PRO A C 1
ATOM 1018 O O . PRO A 1 126 ? 0.527 6.457 45.330 1.00 58.81 126 PRO A O 1
ATOM 1021 N N . TYR A 1 127 ? 0.767 4.855 43.792 1.00 56.16 127 TYR A N 1
ATOM 1022 C CA . TYR A 1 127 ? 1.773 4.109 44.512 1.00 56.16 127 TYR A CA 1
ATOM 1023 C C . TYR A 1 127 ? 3.084 4.887 44.408 1.00 56.16 127 TYR A C 1
ATOM 1025 O O . TYR A 1 127 ? 3.880 4.698 43.491 1.00 56.16 127 TYR A O 1
ATOM 1033 N N . ASN A 1 128 ? 3.303 5.796 45.354 1.00 61.81 128 ASN A N 1
ATOM 1034 C CA . ASN A 1 128 ? 4.619 6.350 45.605 1.00 61.81 128 ASN A CA 1
ATOM 1035 C C . ASN A 1 128 ? 5.416 5.294 46.366 1.00 61.81 128 ASN A C 1
ATOM 1037 O O . ASN A 1 128 ? 5.300 5.149 47.581 1.00 61.81 128 ASN A O 1
ATOM 1041 N N . SER A 1 129 ? 6.229 4.538 45.629 1.00 53.34 129 SER A N 1
ATOM 1042 C CA . SER A 1 129 ? 7.234 3.631 46.180 1.00 53.34 129 SER A CA 1
ATOM 1043 C C . SER A 1 129 ? 8.337 4.426 46.893 1.00 53.34 129 SER A C 1
ATOM 1045 O O . SER A 1 129 ? 9.484 4.475 46.442 1.00 53.34 129 SER A O 1
ATOM 1047 N N . CYS A 1 130 ? 8.027 5.040 48.031 1.00 53.88 130 CYS A N 1
ATOM 1048 C CA . CYS A 1 130 ? 8.999 5.675 48.917 1.00 53.88 130 CYS A CA 1
ATOM 1049 C C . CYS A 1 130 ? 9.743 4.619 49.749 1.00 53.88 130 CYS A C 1
ATOM 1051 O O . CYS A 1 130 ? 9.822 4.707 50.968 1.00 53.88 130 CYS A O 1
ATOM 1053 N N . HIS A 1 131 ? 10.301 3.600 49.097 1.00 56.72 131 HIS A N 1
ATOM 1054 C CA . HIS A 1 131 ? 11.226 2.666 49.724 1.00 56.72 131 HIS A CA 1
ATOM 1055 C C . HIS A 1 131 ? 12.426 2.420 48.810 1.00 56.72 131 HIS A C 1
ATOM 1057 O O . HIS A 1 131 ? 12.531 1.409 48.122 1.00 56.72 131 HIS A O 1
ATOM 1063 N N . ARG A 1 132 ? 13.397 3.337 48.872 1.00 47.09 132 ARG A N 1
ATOM 1064 C CA . ARG A 1 132 ? 14.809 2.980 48.709 1.00 47.09 132 ARG A CA 1
ATOM 1065 C C . ARG A 1 132 ? 15.525 3.318 50.012 1.00 47.09 132 ARG A C 1
ATOM 1067 O O . ARG A 1 132 ? 15.663 4.477 50.389 1.00 47.09 132 ARG A O 1
ATOM 1074 N N . LYS A 1 133 ? 15.920 2.276 50.741 1.00 45.09 133 LYS A N 1
ATOM 1075 C CA . LYS A 1 133 ? 16.803 2.377 51.904 1.00 45.09 133 LYS A CA 1
ATOM 1076 C C . LYS A 1 133 ? 18.159 2.887 51.401 1.00 45.09 133 LYS A C 1
ATOM 1078 O O . LYS A 1 133 ? 18.750 2.200 50.584 1.00 45.09 133 LYS A O 1
ATOM 1083 N N . THR A 1 134 ? 18.577 4.090 51.808 1.00 40.44 134 THR A N 1
ATOM 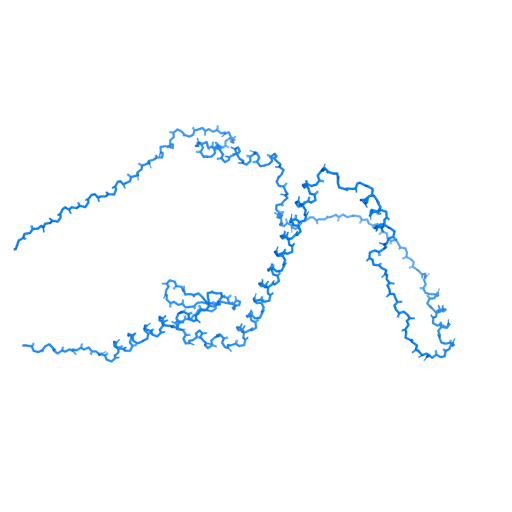1084 C CA . THR A 1 134 ? 19.708 4.373 52.729 1.00 40.44 134 THR A CA 1
ATOM 1085 C C . THR A 1 134 ? 20.226 5.816 52.563 1.00 40.44 134 THR A C 1
ATOM 1087 O O . THR A 1 134 ? 20.866 6.125 51.569 1.00 40.44 134 THR A O 1
ATOM 1090 N N . ARG A 1 135 ? 19.922 6.640 53.585 1.00 49.88 135 ARG A N 1
ATOM 1091 C CA . ARG A 1 135 ? 20.606 7.817 54.192 1.00 49.88 135 ARG A CA 1
ATOM 1092 C C . ARG A 1 135 ? 21.330 8.845 53.294 1.00 49.88 135 ARG A C 1
ATOM 1094 O O . ARG A 1 135 ? 22.245 8.494 52.562 1.00 49.88 135 ARG A O 1
ATOM 1101 N N . PRO A 1 136 ? 21.053 10.147 53.517 1.00 46.31 136 PRO A N 1
ATOM 1102 C CA . PRO A 1 136 ? 21.986 10.920 54.350 1.00 46.31 136 PRO A CA 1
ATOM 1103 C C . PRO A 1 136 ? 21.328 11.912 55.340 1.00 46.31 136 PRO A C 1
ATOM 1105 O O . PRO A 1 136 ? 20.237 12.423 55.120 1.00 46.31 136 PRO A O 1
ATOM 1108 N N . ASN A 1 137 ? 22.035 12.132 56.453 1.00 50.59 137 ASN A N 1
ATOM 1109 C CA . ASN A 1 137 ? 22.016 13.239 57.424 1.00 50.59 137 ASN A CA 1
ATOM 1110 C C . ASN A 1 137 ? 20.720 14.067 57.585 1.00 50.59 137 ASN A C 1
ATOM 1112 O O . ASN A 1 137 ? 20.410 14.969 56.809 1.00 50.59 137 ASN A O 1
ATOM 1116 N N . SER A 1 138 ? 20.043 13.830 58.711 1.00 54.72 138 SER A N 1
ATOM 1117 C CA . SER A 1 138 ? 18.763 14.400 59.164 1.00 54.72 138 SER A CA 1
ATOM 1118 C C . SER A 1 138 ? 18.709 15.924 59.374 1.00 54.72 138 SER A C 1
ATOM 1120 O O . SER A 1 138 ? 17.682 16.426 59.817 1.00 54.72 138 SER A O 1
ATOM 1122 N N . ALA A 1 139 ? 19.764 16.676 59.050 1.00 57.59 139 ALA A N 1
ATOM 1123 C CA . ALA A 1 139 ? 19.799 18.131 59.226 1.00 57.59 139 ALA A CA 1
ATOM 1124 C C . ALA A 1 139 ? 19.362 18.919 57.972 1.00 57.59 139 ALA A C 1
ATOM 1126 O O . ALA A 1 139 ? 18.835 20.020 58.093 1.00 57.59 139 ALA A O 1
ATOM 1127 N N . ILE A 1 140 ? 19.529 18.365 56.763 1.00 57.75 140 ILE A N 1
ATOM 1128 C CA . ILE A 1 140 ? 19.306 19.112 55.504 1.00 57.75 140 ILE A CA 1
ATOM 1129 C C . ILE A 1 140 ? 17.838 19.065 55.049 1.00 57.75 140 ILE A C 1
ATOM 1131 O O . ILE A 1 140 ? 17.344 20.001 54.419 1.00 57.75 140 ILE A O 1
ATOM 1135 N N . ILE A 1 141 ? 17.121 17.992 55.398 1.00 58.44 141 ILE A N 1
ATOM 1136 C CA . ILE A 1 141 ? 15.717 17.788 55.011 1.00 58.44 141 ILE A CA 1
ATOM 1137 C C . ILE A 1 141 ? 14.794 18.727 55.795 1.00 58.44 141 ILE A C 1
ATOM 1139 O O . ILE A 1 141 ? 13.840 19.249 55.227 1.00 58.44 141 ILE A O 1
ATOM 1143 N N . LEU A 1 142 ? 15.107 19.007 57.066 1.00 61.34 142 LEU A N 1
ATOM 1144 C CA . LEU A 1 142 ? 14.311 19.934 57.870 1.00 61.34 142 LEU A CA 1
ATOM 1145 C C . LEU A 1 142 ? 14.402 21.365 57.319 1.00 61.34 142 LEU A C 1
ATOM 1147 O O . LEU A 1 142 ? 13.380 22.031 57.224 1.00 61.34 142 LEU A O 1
ATOM 1151 N N . LEU A 1 143 ? 15.592 21.799 56.877 1.00 62.19 143 LEU A N 1
ATOM 1152 C CA . LEU A 1 143 ? 15.781 23.113 56.251 1.00 62.19 143 LEU A CA 1
ATOM 1153 C C . LEU A 1 143 ? 15.059 23.232 54.901 1.00 62.19 143 LEU A C 1
ATOM 1155 O O . LEU A 1 143 ? 14.426 24.250 54.644 1.00 62.19 143 LEU A O 1
ATOM 1159 N N . HIS A 1 144 ? 15.122 22.201 54.050 1.00 60.62 144 HIS A N 1
ATOM 1160 C CA . HIS A 1 144 ? 14.441 22.226 52.749 1.00 60.62 144 HIS A CA 1
ATOM 1161 C C . HIS A 1 144 ? 12.917 22.178 52.880 1.00 60.62 144 HIS A C 1
ATOM 1163 O O . HIS A 1 144 ? 12.223 22.855 52.126 1.00 60.62 144 HIS A O 1
ATOM 1169 N N . LEU A 1 145 ? 12.389 21.415 53.841 1.00 63.69 145 LEU A N 1
ATOM 1170 C CA . LEU A 1 145 ? 10.953 21.392 54.118 1.00 63.69 145 LEU A CA 1
ATOM 1171 C C . LEU A 1 145 ? 10.479 22.726 54.708 1.00 63.69 145 LEU A C 1
ATOM 1173 O O . LEU A 1 145 ? 9.426 23.208 54.303 1.00 63.69 145 LEU A O 1
ATOM 1177 N N . LEU A 1 146 ? 11.270 23.363 55.583 1.00 64.25 146 LEU A N 1
ATOM 1178 C CA . LEU A 1 146 ? 10.964 24.707 56.087 1.00 64.25 146 LEU A CA 1
ATOM 1179 C C . LEU A 1 146 ? 10.997 25.757 54.964 1.00 64.25 146 LEU A C 1
ATOM 1181 O O . LEU A 1 146 ? 10.144 26.634 54.928 1.00 64.25 146 LEU A O 1
ATOM 1185 N N . ALA A 1 147 ? 11.943 25.644 54.026 1.00 62.34 147 ALA A N 1
ATOM 1186 C CA . ALA A 1 147 ? 12.053 26.546 52.879 1.00 62.34 147 ALA A CA 1
ATOM 1187 C C . ALA A 1 147 ? 10.889 26.384 51.884 1.00 62.34 147 ALA A C 1
ATOM 1189 O O . ALA A 1 147 ? 10.390 27.376 51.364 1.00 62.34 147 ALA A O 1
ATOM 1190 N N . LEU A 1 148 ? 10.415 25.154 51.654 1.00 60.56 148 LEU A N 1
ATOM 1191 C CA . LEU A 1 148 ? 9.245 24.883 50.806 1.00 60.56 148 LEU A CA 1
ATOM 1192 C C . LEU A 1 148 ? 7.931 25.364 51.437 1.00 60.56 148 LEU A C 1
ATOM 1194 O O . LEU A 1 148 ? 7.021 25.752 50.713 1.00 60.56 148 LEU A O 1
ATOM 1198 N N . LEU A 1 149 ? 7.836 25.379 52.768 1.00 58.50 149 LEU A N 1
ATOM 1199 C CA . LEU A 1 149 ? 6.665 25.892 53.488 1.00 58.50 149 LEU A CA 1
ATOM 1200 C C . LEU A 1 149 ? 6.576 27.430 53.493 1.00 58.50 149 LEU A C 1
ATOM 1202 O O . LEU A 1 149 ? 5.519 27.961 53.816 1.00 58.50 149 LEU A O 1
ATOM 1206 N N . LEU A 1 150 ? 7.653 28.140 53.137 1.00 53.09 150 LEU A N 1
ATOM 1207 C CA . LEU A 1 150 ? 7.721 29.608 53.159 1.00 53.09 150 LEU A CA 1
ATOM 1208 C C . LEU A 1 150 ? 7.503 30.272 51.787 1.00 53.09 150 LEU A C 1
ATOM 1210 O O . LEU A 1 150 ? 7.492 31.496 51.715 1.00 53.09 150 LEU A O 1
ATOM 1214 N N . VAL A 1 151 ? 7.306 29.504 50.708 1.00 48.53 151 VAL A N 1
ATOM 1215 C CA . VAL A 1 151 ? 7.033 30.043 49.360 1.00 48.53 151 VAL A CA 1
ATOM 1216 C C . VAL A 1 151 ? 5.639 29.615 48.904 1.00 48.53 151 VAL A C 1
ATOM 1218 O O . VAL A 1 151 ? 5.472 28.750 48.048 1.00 48.53 151 VAL A O 1
ATOM 1221 N N . ALA A 1 152 ? 4.625 30.210 49.523 1.00 47.38 152 ALA A N 1
ATOM 1222 C CA . ALA A 1 152 ? 3.246 30.166 49.056 1.00 47.38 152 ALA A CA 1
ATOM 1223 C C . ALA A 1 152 ? 2.537 31.460 49.472 1.00 47.38 152 ALA A C 1
ATOM 1225 O O . ALA A 1 152 ? 1.691 31.440 50.359 1.00 47.38 152 ALA A O 1
ATOM 1226 N N . ASP A 1 153 ? 2.911 32.585 48.862 1.00 37.91 153 ASP A N 1
ATOM 1227 C CA . ASP A 1 153 ? 2.070 33.784 48.858 1.00 37.91 153 ASP A CA 1
ATOM 1228 C C . ASP A 1 153 ? 2.444 34.686 47.676 1.00 37.91 153 ASP A C 1
ATOM 1230 O O . ASP A 1 153 ? 3.597 35.101 47.582 1.00 37.91 153 ASP A O 1
ATOM 1234 N N . GLU A 1 154 ? 1.497 34.885 46.749 1.00 31.31 154 GLU A N 1
ATOM 1235 C CA . GLU A 1 154 ? 1.254 36.123 45.982 1.00 31.31 154 GLU A CA 1
ATOM 1236 C C . GLU A 1 154 ? 0.272 35.886 44.806 1.00 31.31 154 GLU A C 1
ATOM 1238 O O . GLU A 1 154 ? 0.561 35.210 43.819 1.00 31.31 154 GLU A O 1
ATOM 1243 N N . SER A 1 155 ? -0.907 36.497 44.985 1.00 32.88 155 SER A N 1
ATOM 1244 C CA . SER A 1 155 ? -1.711 37.263 44.011 1.00 32.88 155 SER A CA 1
ATOM 1245 C C . SER A 1 155 ? -2.480 36.587 42.843 1.00 32.88 155 SER A C 1
ATOM 1247 O O . SER A 1 155 ? -2.011 36.416 41.725 1.00 32.8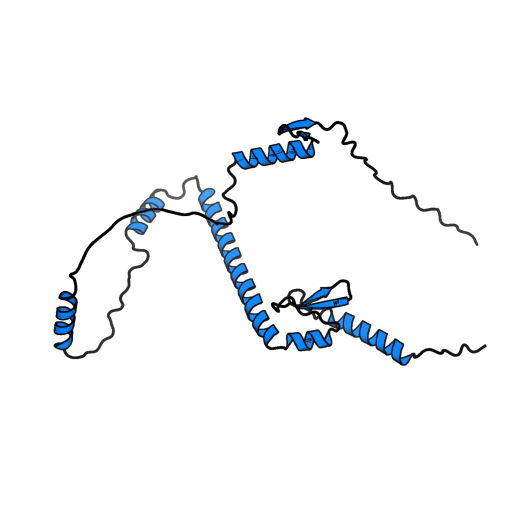8 155 SER A O 1
ATOM 1249 N N . SER A 1 156 ? -3.769 36.334 43.120 1.00 30.52 156 SER A N 1
ATOM 1250 C CA . SER A 1 156 ? -4.981 36.974 42.543 1.00 30.52 156 SER A CA 1
ATOM 1251 C C . SER A 1 156 ? -5.214 37.189 41.028 1.00 30.52 156 SER A C 1
ATOM 1253 O O . SER A 1 156 ? -4.599 38.049 40.410 1.00 30.52 156 SER A O 1
ATOM 1255 N N . SER A 1 157 ? -6.375 36.654 40.587 1.00 28.16 157 SER A N 1
ATOM 1256 C CA . SER A 1 157 ? -7.442 37.283 39.750 1.00 28.16 157 SER A CA 1
ATOM 1257 C C . SER A 1 157 ? -7.143 37.530 38.247 1.00 28.16 157 SER A C 1
ATOM 1259 O O . SER A 1 157 ? -6.069 37.986 37.901 1.00 28.16 157 SER A O 1
ATOM 1261 N N . THR A 1 158 ? -7.999 37.264 37.248 1.00 30.39 158 THR A N 1
ATOM 1262 C CA . THR A 1 158 ? -9.425 37.599 37.035 1.00 30.39 158 THR A CA 1
ATOM 1263 C C . THR A 1 158 ? -10.004 36.834 35.809 1.00 30.39 158 THR A C 1
ATOM 1265 O O . THR A 1 158 ? -9.264 36.261 35.015 1.00 30.39 158 THR A O 1
ATOM 1268 N N . THR A 1 159 ? -11.342 36.839 35.716 1.00 29.25 159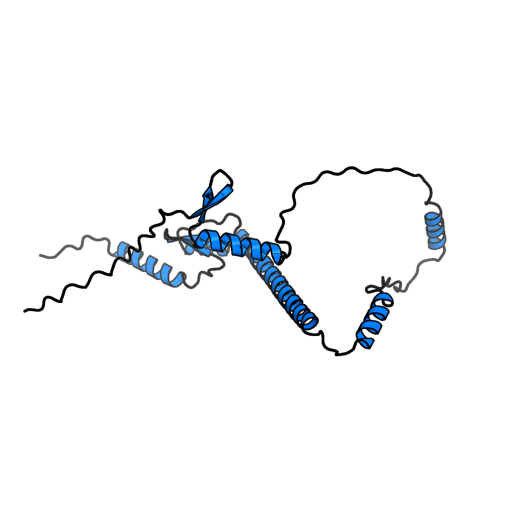 THR A N 1
ATOM 1269 C CA . THR A 1 159 ? -12.318 36.576 34.615 1.00 29.25 159 THR A CA 1
ATOM 1270 C C . THR A 1 159 ? -11.857 36.937 33.176 1.00 29.25 159 THR A C 1
ATOM 1272 O O . THR A 1 159 ? -10.942 37.728 33.030 1.00 29.25 159 THR A O 1
ATOM 1275 N N . ASP A 1 160 ? -12.426 36.527 32.031 1.00 29.02 160 ASP A N 1
ATOM 1276 C CA . ASP A 1 160 ? -13.744 36.009 31.635 1.00 29.02 160 ASP A CA 1
ATOM 1277 C C . ASP A 1 160 ? -13.691 35.444 30.185 1.00 29.02 160 ASP A C 1
ATOM 1279 O O . ASP A 1 160 ? -12.693 35.557 29.476 1.00 29.02 160 ASP A O 1
ATOM 1283 N N . GLN A 1 161 ? -14.807 34.856 29.755 1.00 36.41 161 GLN A N 1
ATOM 1284 C CA . GLN A 1 161 ? -15.114 34.210 28.468 1.00 36.41 161 GLN A CA 1
ATOM 1285 C C . GLN A 1 161 ? -14.919 35.080 27.202 1.00 36.41 161 GLN A C 1
ATOM 1287 O O . GLN A 1 161 ? -15.117 36.288 27.256 1.00 36.41 161 GLN A O 1
ATOM 1292 N N . THR A 1 162 ? -14.675 34.459 26.031 1.00 28.55 162 THR A N 1
ATOM 1293 C CA . THR A 1 162 ? -15.486 34.555 24.778 1.00 28.55 162 THR A CA 1
ATOM 1294 C C . THR A 1 162 ? -14.841 33.705 23.665 1.00 28.55 162 THR A C 1
ATOM 1296 O O . THR A 1 162 ? -13.636 33.756 23.442 1.00 28.55 162 THR A O 1
ATOM 1299 N N . GLY A 1 163 ? -15.648 32.879 22.988 1.00 29.50 163 GLY A N 1
ATOM 1300 C CA . GLY A 1 163 ? -15.192 31.846 22.053 1.00 29.50 163 GLY A CA 1
ATOM 1301 C C . GLY A 1 163 ? -14.919 32.273 20.607 1.00 29.50 163 GLY A C 1
ATOM 1302 O O . GLY A 1 163 ? -15.199 33.386 20.177 1.00 29.50 163 GLY A O 1
ATOM 1303 N N . SER A 1 164 ? -14.431 31.313 19.821 1.00 32.91 164 SER A N 1
ATOM 1304 C CA . SER A 1 164 ? -14.597 31.251 18.363 1.00 32.91 164 SER A CA 1
ATOM 1305 C C . SER A 1 164 ? -14.396 29.808 17.882 1.00 32.91 164 SER A C 1
ATOM 1307 O O . SER A 1 164 ? -13.478 29.107 18.293 1.00 32.91 164 SER A O 1
ATOM 1309 N N . LYS A 1 165 ? -15.362 29.357 17.077 1.00 34.19 165 LYS A N 1
ATOM 1310 C CA . LYS A 1 165 ? -15.538 28.011 16.514 1.00 34.19 165 LYS A CA 1
ATOM 1311 C C . LYS A 1 165 ? -14.683 27.802 15.257 1.00 34.19 165 LYS A C 1
ATOM 1313 O O . LYS A 1 165 ? -14.244 28.776 14.656 1.00 34.19 165 LYS A O 1
ATOM 1318 N N . SER A 1 166 ? -14.678 26.542 14.799 1.00 29.75 166 SER A N 1
ATOM 1319 C CA . SER A 1 166 ? -14.278 25.967 13.492 1.00 29.75 166 SER A CA 1
ATOM 1320 C C . SER A 1 166 ? -12.867 25.352 13.467 1.00 29.75 166 SER A C 1
ATOM 1322 O O . SER A 1 166 ? -11.924 25.957 13.943 1.00 29.75 166 SER A O 1
ATOM 1324 N N . ALA A 1 167 ? -12.633 24.126 12.993 1.00 35.62 167 ALA A N 1
ATOM 1325 C CA . ALA A 1 167 ? -13.423 23.233 12.153 1.00 35.62 167 ALA A CA 1
ATOM 1326 C C . ALA A 1 167 ? -13.225 21.772 12.596 1.00 35.62 167 ALA A C 1
ATOM 1328 O O . ALA A 1 167 ? -12.097 21.288 12.671 1.00 35.62 167 ALA A O 1
ATOM 1329 N N . GLU A 1 168 ? -14.328 21.068 12.852 1.00 33.22 168 GLU A N 1
ATOM 1330 C CA . GLU A 1 168 ? -14.324 19.649 13.194 1.00 33.22 168 GLU A CA 1
ATOM 1331 C C . GLU A 1 168 ? -15.037 18.872 12.090 1.00 33.22 168 GLU A C 1
ATOM 1333 O O . GLU A 1 168 ? -16.203 19.105 11.766 1.00 33.22 168 GLU A O 1
ATOM 1338 N N . THR A 1 169 ? -14.271 17.984 11.464 1.00 37.62 169 THR A N 1
ATOM 1339 C CA . THR A 1 169 ? -14.745 16.998 10.499 1.00 37.62 169 THR A CA 1
ATOM 1340 C C . THR A 1 169 ? -15.638 16.019 11.254 1.00 37.62 169 THR A C 1
ATOM 1342 O O . THR A 1 169 ? -15.142 15.146 11.962 1.00 37.62 169 THR A O 1
ATOM 1345 N N . GLN A 1 170 ? -16.955 16.185 11.143 1.00 40.84 170 GLN A N 1
ATOM 1346 C CA . GLN A 1 170 ? -17.920 15.302 11.789 1.00 40.84 170 GLN A CA 1
ATOM 1347 C C . GLN A 1 170 ? -17.957 13.948 11.074 1.00 40.84 170 GLN A C 1
ATOM 1349 O O . GLN A 1 170 ? -18.626 13.762 10.058 1.00 40.84 170 GLN A O 1
ATOM 1354 N N . SER A 1 171 ? -17.238 12.980 11.640 1.00 31.95 171 SER A N 1
ATOM 1355 C CA . SER A 1 171 ? -17.566 11.573 11.477 1.00 31.95 171 SER A CA 1
ATOM 1356 C C . SER A 1 171 ? -18.893 11.301 12.186 1.00 31.95 171 SER A C 1
ATOM 1358 O O . SER A 1 171 ? -18.985 11.481 13.396 1.00 31.95 171 SER A O 1
ATOM 1360 N N . ALA A 1 172 ? -19.889 10.900 11.398 1.00 44.47 172 ALA A N 1
ATOM 1361 C CA . ALA A 1 172 ? -21.128 10.216 11.762 1.00 44.47 172 ALA A CA 1
ATOM 1362 C C . ALA A 1 172 ? -21.437 10.100 13.270 1.00 44.47 172 ALA A C 1
ATOM 1364 O O . ALA A 1 172 ? -21.046 9.138 13.933 1.00 44.47 172 ALA A O 1
ATOM 1365 N N . GLU A 1 173 ? -22.244 11.037 13.771 1.00 48.25 173 GLU A N 1
ATOM 1366 C CA . GLU A 1 173 ? -23.131 10.764 14.902 1.00 48.25 173 GLU A CA 1
ATOM 1367 C C . GLU A 1 173 ? -23.999 9.533 14.582 1.00 48.25 173 GLU A C 1
ATOM 1369 O O . GLU A 1 173 ? -24.319 9.303 13.406 1.00 48.25 173 GLU A O 1
ATOM 1374 N N . PRO A 1 174 ? -24.393 8.721 15.580 1.00 44.31 174 PRO A N 1
ATOM 1375 C CA . PRO A 1 174 ? -25.284 7.594 15.346 1.00 44.31 174 PRO A CA 1
ATOM 1376 C C . PRO A 1 174 ? -26.575 8.133 14.727 1.00 44.31 174 PRO A C 1
ATOM 1378 O O . PRO A 1 174 ? -27.371 8.761 15.417 1.00 44.31 174 PRO A O 1
ATOM 1381 N N . LEU A 1 175 ? -26.749 7.928 13.413 1.00 56.25 175 LEU A N 1
ATOM 1382 C CA . LEU A 1 175 ? -27.919 8.369 12.652 1.00 56.25 175 LEU A CA 1
ATOM 1383 C C . LEU A 1 175 ? -29.167 7.991 13.448 1.00 56.25 175 LEU A C 1
ATOM 1385 O O . LEU A 1 175 ? -29.461 6.797 13.576 1.00 56.25 175 LEU A O 1
ATOM 1389 N N . THR A 1 176 ? -29.847 8.994 14.009 1.00 73.50 176 THR A N 1
ATOM 1390 C CA . THR A 1 176 ? -31.115 8.809 14.711 1.00 73.50 176 THR A CA 1
ATOM 1391 C C . THR A 1 176 ? -32.041 8.007 13.800 1.00 73.50 176 THR A C 1
ATOM 1393 O O . THR A 1 176 ? -31.996 8.162 12.578 1.00 73.50 176 THR A O 1
ATOM 1396 N N . ALA A 1 177 ? -32.857 7.112 14.364 1.00 76.94 177 ALA A N 1
ATOM 1397 C CA . ALA A 1 177 ? -33.762 6.275 13.566 1.00 76.94 177 ALA A CA 1
ATOM 1398 C C . ALA A 1 177 ? -34.604 7.119 12.587 1.00 76.94 177 ALA A C 1
ATOM 1400 O O . ALA A 1 177 ? -34.793 6.737 11.437 1.00 76.94 177 ALA A O 1
ATOM 1401 N N . GLN A 1 178 ? -34.977 8.327 13.016 1.00 82.00 178 GLN A N 1
ATOM 1402 C CA . GLN A 1 178 ? -35.645 9.335 12.201 1.00 82.00 178 GLN A CA 1
ATOM 1403 C C . GLN A 1 178 ? -34.835 9.758 10.963 1.00 82.00 178 GLN A C 1
ATOM 1405 O O . GLN A 1 178 ? -35.357 9.732 9.854 1.00 82.00 178 GLN A O 1
ATOM 1410 N N . ARG A 1 179 ? -33.539 10.062 11.111 1.00 81.94 179 ARG A N 1
ATOM 1411 C CA . ARG A 1 179 ? -32.677 10.447 9.983 1.00 81.94 179 ARG A CA 1
ATOM 1412 C C . ARG A 1 179 ? -32.458 9.299 8.995 1.00 81.94 179 ARG A C 1
ATOM 1414 O O . ARG A 1 179 ? -32.270 9.546 7.808 1.00 81.94 179 ARG A O 1
ATOM 1421 N N . ARG A 1 180 ? -32.496 8.045 9.462 1.00 84.88 180 ARG A N 1
ATOM 1422 C CA . ARG A 1 180 ? -32.453 6.861 8.583 1.00 84.88 180 ARG A CA 1
ATOM 1423 C C . ARG A 1 180 ? -33.736 6.725 7.768 1.00 84.88 180 ARG A C 1
ATOM 1425 O O . ARG A 1 180 ? -33.647 6.568 6.558 1.00 84.88 180 ARG A O 1
ATOM 1432 N N . MET A 1 181 ? -34.898 6.881 8.403 1.00 87.25 181 MET A N 1
ATOM 1433 C CA . MET A 1 181 ? -36.194 6.859 7.713 1.00 87.25 181 MET A CA 1
ATOM 1434 C C . MET A 1 181 ? -36.305 7.974 6.666 1.00 87.25 181 MET A C 1
ATOM 1436 O O . MET A 1 181 ? -36.781 7.732 5.562 1.00 87.25 181 MET A O 1
ATOM 1440 N N . GLU A 1 182 ? -35.823 9.182 6.974 1.00 90.19 182 GLU A N 1
ATOM 1441 C CA . GLU A 1 182 ? -35.788 10.296 6.016 1.00 90.19 182 GLU A CA 1
ATOM 1442 C C . GLU A 1 182 ? -34.912 9.982 4.794 1.00 90.19 182 GLU A C 1
ATOM 1444 O O . GLU A 1 182 ? -35.301 10.272 3.661 1.00 90.19 182 GLU A O 1
ATOM 1449 N N . LEU A 1 183 ? -33.748 9.359 5.008 1.00 87.88 183 LEU A N 1
ATOM 1450 C CA . LEU A 1 183 ? -32.851 8.937 3.930 1.00 87.88 183 LEU A CA 1
ATOM 1451 C C . LEU A 1 183 ? -33.458 7.812 3.086 1.00 87.88 183 LEU A C 1
ATOM 1453 O O . LEU A 1 183 ? -33.389 7.875 1.862 1.00 87.88 183 LEU A O 1
ATOM 1457 N N . GLU A 1 184 ? -34.075 6.812 3.711 1.00 90.88 184 GLU A N 1
ATOM 1458 C CA . GLU A 1 184 ? -34.766 5.724 3.009 1.00 90.88 184 GLU A CA 1
ATOM 1459 C C . GLU A 1 184 ? -35.938 6.253 2.181 1.00 90.88 184 GLU A C 1
ATOM 1461 O O . GLU A 1 184 ? -36.089 5.893 1.014 1.00 90.88 184 GLU A O 1
ATOM 1466 N N . HIS A 1 185 ? -36.722 7.172 2.746 1.00 89.06 185 HIS A N 1
ATOM 1467 C CA . HIS A 1 185 ? -37.808 7.839 2.040 1.00 89.06 185 HIS A CA 1
ATOM 1468 C C . HIS A 1 185 ? -37.286 8.646 0.843 1.00 89.06 185 HIS A C 1
ATOM 1470 O O . HIS A 1 185 ? -37.822 8.537 -0.257 1.00 89.06 185 HIS A O 1
ATOM 1476 N N . TYR A 1 186 ? -36.200 9.405 1.016 1.00 89.62 186 TYR A N 1
ATOM 1477 C CA . TYR A 1 186 ? -35.552 10.141 -0.073 1.00 89.62 186 TYR A CA 1
ATOM 1478 C C . TYR A 1 186 ? -35.059 9.217 -1.196 1.00 89.62 186 TYR A C 1
ATOM 1480 O O . TYR A 1 186 ? -35.302 9.489 -2.373 1.00 89.62 186 TYR A O 1
ATOM 1488 N N . LEU A 1 187 ? -34.373 8.125 -0.845 1.00 90.06 187 LEU A N 1
ATOM 1489 C CA . LEU A 1 187 ? -33.850 7.157 -1.810 1.00 90.06 187 LEU A CA 1
ATOM 1490 C C . LEU A 1 187 ? -34.977 6.479 -2.588 1.00 90.06 187 LEU A C 1
ATOM 1492 O O . LEU A 1 187 ? -34.869 6.351 -3.804 1.00 90.06 187 LEU A O 1
ATOM 1496 N N . LYS A 1 188 ? -36.069 6.125 -1.906 1.00 88.00 188 LYS A N 1
ATOM 1497 C CA . LYS A 1 188 ? -37.258 5.543 -2.529 1.00 88.00 188 LYS A CA 1
ATOM 1498 C C . LYS A 1 188 ? -37.907 6.497 -3.533 1.00 88.00 188 LYS A C 1
ATOM 1500 O O . LYS A 1 188 ? -38.198 6.099 -4.652 1.00 88.00 188 LYS A O 1
ATOM 1505 N N . LEU A 1 189 ? -38.054 7.779 -3.189 1.00 89.19 189 LEU A N 1
ATOM 1506 C CA . LEU A 1 189 ? -38.557 8.775 -4.142 1.00 89.19 189 LEU A CA 1
ATOM 1507 C C . LEU A 1 189 ? -37.647 8.884 -5.375 1.00 89.19 189 LEU A C 1
ATOM 1509 O O . LEU A 1 189 ? -38.139 8.942 -6.497 1.00 89.19 189 LEU A O 1
ATOM 1513 N N . LYS A 1 190 ? -36.324 8.862 -5.186 1.00 84.31 190 LYS A N 1
ATOM 1514 C CA . LYS A 1 190 ? -35.363 8.929 -6.296 1.00 84.31 190 LYS A CA 1
ATOM 1515 C C . LYS A 1 190 ? -35.378 7.681 -7.184 1.00 84.31 190 LYS A C 1
ATOM 1517 O O . LYS A 1 190 ? -35.204 7.841 -8.388 1.00 84.31 190 LYS A O 1
ATOM 1522 N N . SER A 1 191 ? -35.571 6.480 -6.630 1.00 80.31 191 SER A N 1
ATOM 1523 C CA . SER A 1 191 ? -35.698 5.247 -7.424 1.00 80.31 191 SER A CA 1
ATOM 1524 C C . SER A 1 191 ? -37.022 5.173 -8.174 1.00 80.31 191 SER A C 1
ATOM 1526 O O . SER A 1 191 ? -37.056 4.677 -9.292 1.00 80.31 191 SER A O 1
ATOM 1528 N N . ASP A 1 192 ? -38.090 5.717 -7.589 1.00 79.81 192 ASP A N 1
ATOM 1529 C CA . ASP A 1 192 ? -39.437 5.736 -8.170 1.00 79.81 192 ASP A CA 1
ATOM 1530 C C . ASP A 1 192 ? -39.619 6.863 -9.217 1.00 79.81 192 ASP A C 1
ATOM 1532 O O . ASP A 1 192 ? -40.745 7.154 -9.629 1.00 79.81 192 ASP A O 1
ATOM 1536 N N . GLY A 1 193 ? -38.524 7.518 -9.629 1.00 80.81 193 GLY A N 1
ATOM 1537 C CA . GLY A 1 193 ? -38.511 8.541 -10.680 1.00 80.81 193 GLY A CA 1
ATOM 1538 C C . GLY A 1 193 ? -38.982 9.930 -10.240 1.00 80.81 193 GLY A C 1
ATOM 1539 O O . GLY A 1 193 ? -39.320 10.761 -11.081 1.00 80.81 193 GLY A O 1
ATOM 1540 N N . TRP A 1 194 ? -39.025 10.221 -8.936 1.00 84.00 194 TRP A N 1
ATOM 1541 C CA . TRP A 1 194 ? -39.376 11.557 -8.454 1.00 84.00 194 TRP A CA 1
ATOM 1542 C C . TRP A 1 194 ? -38.164 12.490 -8.488 1.00 84.00 194 TRP A C 1
ATOM 1544 O O . TRP A 1 194 ? -37.079 12.181 -7.980 1.00 84.00 194 TRP A O 1
ATOM 1554 N N . VAL A 1 195 ? -38.368 13.683 -9.036 1.00 83.69 195 VAL A N 1
ATOM 1555 C CA . VAL A 1 195 ? -37.370 14.752 -9.125 1.00 83.69 195 VAL A CA 1
ATOM 1556 C C . VAL A 1 195 ? -37.854 15.956 -8.317 1.00 83.69 195 VAL A C 1
ATOM 1558 O O . VAL A 1 195 ? -39.052 16.156 -8.120 1.00 83.69 195 VAL A O 1
ATOM 1561 N N . ARG A 1 196 ? -36.914 16.739 -7.773 1.00 86.00 196 ARG A N 1
ATOM 1562 C CA . ARG A 1 196 ? -37.247 17.996 -7.097 1.00 86.00 196 ARG A CA 1
ATOM 1563 C C . ARG A 1 196 ? -37.247 19.131 -8.106 1.00 86.00 196 ARG A C 1
ATOM 1565 O O . ARG A 1 196 ? -36.211 19.411 -8.703 1.00 86.00 196 ARG A O 1
ATOM 1572 N N . ASP A 1 197 ? -38.373 19.817 -8.210 1.00 81.00 197 ASP A N 1
ATOM 1573 C CA . ASP A 1 197 ? -38.473 21.073 -8.945 1.00 81.00 197 ASP A CA 1
ATOM 1574 C C . ASP A 1 197 ? -37.534 22.136 -8.354 1.00 81.00 197 ASP A C 1
ATOM 1576 O O . ASP A 1 197 ? -37.192 22.067 -7.167 1.00 81.00 197 ASP A O 1
ATOM 1580 N N . PRO A 1 198 ? -37.214 23.211 -9.098 1.00 82.06 198 PRO A N 1
ATOM 1581 C CA . PRO A 1 198 ? -36.539 24.391 -8.546 1.00 82.06 198 PRO A CA 1
ATOM 1582 C C . PRO A 1 198 ? -37.299 25.033 -7.369 1.00 82.06 198 PRO A C 1
ATOM 1584 O O . PRO A 1 198 ? -36.705 25.736 -6.557 1.00 82.06 198 PRO A O 1
ATOM 1587 N N . THR A 1 199 ? -38.600 24.749 -7.220 1.00 81.75 199 THR A N 1
ATOM 1588 C CA . THR A 1 199 ? -39.411 25.145 -6.052 1.00 81.75 199 THR A CA 1
ATOM 1589 C C . THR A 1 199 ? -39.333 24.168 -4.870 1.00 81.75 199 THR A C 1
ATOM 1591 O O . THR A 1 199 ? -39.991 24.363 -3.853 1.00 81.75 199 THR A O 1
ATOM 1594 N N . GLY A 1 200 ? -38.558 23.089 -4.990 1.00 80.00 200 GLY A N 1
ATOM 1595 C CA . GLY A 1 200 ? -38.291 22.121 -3.929 1.00 80.00 200 GLY A CA 1
ATOM 1596 C C . GLY A 1 200 ? -39.382 21.076 -3.681 1.00 80.00 200 GLY A C 1
ATOM 1597 O O . GLY A 1 200 ? -39.218 20.290 -2.742 1.00 80.00 200 GLY A O 1
ATOM 1598 N N . ARG A 1 201 ? -40.447 21.045 -4.494 1.00 82.56 201 ARG A N 1
ATOM 1599 C CA . ARG A 1 201 ? -41.510 20.024 -4.477 1.00 82.56 201 ARG A CA 1
ATOM 1600 C C . ARG A 1 201 ? -41.093 18.793 -5.278 1.00 82.56 201 ARG A C 1
ATOM 1602 O O . ARG A 1 201 ? -40.320 18.919 -6.219 1.00 82.56 201 ARG A O 1
ATOM 1609 N N . TRP A 1 202 ? -41.595 17.628 -4.883 1.00 82.06 202 TRP A N 1
ATOM 1610 C CA . TRP A 1 202 ? -41.379 16.375 -5.601 1.00 82.06 202 TRP A CA 1
ATOM 1611 C C . TRP A 1 202 ? -42.416 16.232 -6.709 1.00 82.06 202 TRP A C 1
ATOM 1613 O O . TRP A 1 202 ? -43.612 16.205 -6.422 1.00 82.06 202 TRP A O 1
ATOM 1623 N N . VAL A 1 203 ? -41.953 16.137 -7.950 1.00 80.81 203 VAL A N 1
ATOM 1624 C CA . VAL A 1 203 ? -42.778 15.889 -9.134 1.00 80.81 203 VAL A CA 1
ATOM 1625 C C . VAL A 1 203 ? -42.299 14.600 -9.787 1.00 80.81 203 VAL A C 1
ATOM 1627 O O . VAL A 1 203 ? -41.101 14.309 -9.806 1.00 80.81 203 VAL A O 1
ATOM 1630 N N . LYS A 1 204 ? -43.253 13.781 -10.233 1.00 77.50 204 LYS A N 1
ATOM 1631 C CA . LYS A 1 204 ? -42.974 12.520 -10.911 1.00 77.50 204 LYS A CA 1
ATOM 1632 C C . LYS A 1 204 ? -42.644 12.840 -12.361 1.00 77.50 204 LYS A C 1
ATOM 1634 O O . LYS A 1 204 ? -43.479 13.420 -13.049 1.00 77.50 204 LYS A O 1
ATOM 1639 N N . ASP A 1 205 ? -41.426 12.524 -12.772 1.00 65.56 205 ASP A N 1
ATOM 1640 C CA . ASP A 1 205 ? -40.969 12.787 -14.130 1.00 65.56 205 ASP A CA 1
ATOM 1641 C C . ASP A 1 205 ? -41.590 11.741 -15.070 1.00 65.56 205 ASP A C 1
ATOM 1643 O O . ASP A 1 205 ? -41.337 10.544 -14.932 1.00 65.56 205 ASP A O 1
ATOM 1647 N N . GLU A 1 206 ? -42.479 12.183 -15.963 1.00 61.66 206 GLU A N 1
ATOM 1648 C CA . GLU A 1 206 ? -43.190 11.332 -16.932 1.00 61.66 206 GLU A CA 1
ATOM 1649 C C . GLU A 1 206 ? -42.287 10.943 -18.120 1.00 61.66 206 GLU A C 1
ATOM 1651 O O . GLU A 1 206 ? -42.623 10.046 -18.884 1.00 61.66 206 GLU A O 1
ATOM 1656 N N . ASN A 1 207 ? -41.102 11.556 -18.237 1.00 55.03 207 ASN A N 1
ATOM 1657 C CA . ASN A 1 207 ? -40.178 11.376 -19.357 1.00 55.03 207 ASN A CA 1
ATOM 1658 C C . ASN A 1 207 ? -39.017 10.409 -19.063 1.00 55.03 207 ASN A C 1
ATOM 1660 O O . ASN A 1 207 ? -38.095 10.304 -19.872 1.00 55.03 207 ASN A O 1
ATOM 1664 N N . VAL A 1 208 ? -39.037 9.681 -17.940 1.00 57.59 208 VAL A N 1
ATOM 1665 C CA . VAL A 1 208 ? -38.085 8.583 -17.693 1.00 57.59 208 VAL A CA 1
ATOM 1666 C C . VAL A 1 208 ? -38.643 7.295 -18.303 1.00 57.59 208 VAL A C 1
ATOM 1668 O O . VAL A 1 208 ? -38.973 6.334 -17.608 1.00 57.59 208 VAL A O 1
ATOM 1671 N N . GLU A 1 209 ? -38.752 7.282 -19.631 1.00 51.97 209 GLU A N 1
ATOM 1672 C CA . GLU A 1 209 ? -38.661 6.041 -20.395 1.00 51.97 209 GLU A CA 1
ATOM 1673 C C . GLU A 1 209 ? -37.226 5.547 -20.212 1.00 51.97 209 GLU A C 1
ATOM 1675 O O . GLU A 1 209 ? -36.278 6.035 -20.824 1.00 51.97 209 GLU A O 1
ATOM 1680 N N . PHE A 1 210 ? -37.038 4.635 -19.263 1.00 45.38 210 PHE A N 1
ATOM 1681 C CA . PHE A 1 210 ? -35.832 3.830 -19.240 1.00 45.38 210 PHE A CA 1
ATOM 1682 C C . PHE A 1 210 ? -35.939 2.914 -20.459 1.00 45.38 210 PHE A C 1
ATOM 1684 O O . PHE A 1 210 ? -36.628 1.894 -20.388 1.00 45.38 210 PHE A O 1
ATOM 1691 N N . ASP A 1 211 ? -35.334 3.327 -21.577 1.00 47.97 211 ASP A N 1
ATOM 1692 C CA . ASP A 1 211 ? -35.037 2.451 -22.708 1.00 47.97 211 ASP A CA 1
ATOM 1693 C C . ASP A 1 211 ? -34.340 1.221 -22.117 1.00 47.97 211 ASP A C 1
ATOM 1695 O O . ASP A 1 211 ? -33.167 1.249 -21.756 1.00 47.97 211 ASP A O 1
ATOM 1699 N N . SER A 1 212 ? -35.102 0.143 -21.925 1.00 53.62 212 SER A N 1
ATOM 1700 C CA . SER A 1 212 ? -34.535 -1.194 -21.846 1.00 53.62 212 SER A CA 1
ATOM 1701 C C . SER A 1 212 ? -34.111 -1.547 -23.263 1.00 53.62 212 SER A C 1
ATOM 1703 O O . SER A 1 212 ? -34.753 -2.360 -23.923 1.00 53.62 212 SER A O 1
ATOM 1705 N N . ASP A 1 213 ? -33.036 -0.922 -23.739 1.00 50.34 213 ASP A N 1
ATOM 1706 C CA . ASP A 1 213 ? -32.218 -1.437 -24.827 1.00 50.34 213 ASP A CA 1
ATOM 1707 C C . ASP A 1 213 ? -31.384 -2.608 -24.286 1.00 50.34 213 ASP A C 1
ATOM 1709 O O . ASP A 1 213 ? -30.155 -2.621 -24.252 1.00 50.34 213 ASP A O 1
ATOM 1713 N N . GLU A 1 214 ? -32.103 -3.644 -23.849 1.00 52.38 214 GLU A N 1
ATOM 1714 C CA . GLU A 1 214 ? -31.585 -4.998 -23.779 1.00 52.38 214 GLU A CA 1
ATOM 1715 C C . GLU A 1 214 ? -31.294 -5.423 -25.228 1.00 52.38 214 GLU A C 1
ATOM 1717 O O . GLU A 1 214 ? -32.135 -5.990 -25.923 1.00 52.38 214 GLU A O 1
ATOM 1722 N N . GLU A 1 215 ? -30.114 -5.047 -25.724 1.00 54.47 215 GLU A N 1
ATOM 1723 C CA . GLU A 1 215 ? -29.585 -5.500 -27.005 1.00 54.47 215 GLU A CA 1
ATOM 1724 C C . GLU A 1 215 ? -29.404 -7.024 -26.929 1.00 54.47 215 GLU A C 1
ATOM 1726 O O . GLU A 1 215 ? -28.455 -7.549 -26.341 1.00 54.47 215 GLU A O 1
ATOM 1731 N N . GLU A 1 216 ? -30.388 -7.735 -27.479 1.00 63.09 216 GLU A N 1
ATOM 1732 C CA . GLU A 1 216 ? -30.421 -9.184 -27.635 1.00 63.09 216 GLU A CA 1
ATOM 1733 C C . GLU A 1 216 ? -29.117 -9.657 -28.311 1.00 63.09 216 GLU A C 1
ATOM 1735 O O . GLU A 1 216 ? -28.770 -9.173 -29.395 1.00 63.09 216 GLU A O 1
ATOM 1740 N N . PRO A 1 217 ? -28.341 -10.578 -27.706 1.00 58.97 217 PRO A N 1
ATOM 1741 C CA . PRO A 1 217 ? -27.059 -10.980 -28.266 1.00 58.97 217 PRO A CA 1
ATOM 1742 C C . PRO A 1 217 ? -27.260 -11.629 -29.638 1.00 58.97 217 PRO A C 1
ATOM 1744 O O . PRO A 1 217 ? -27.955 -12.638 -29.767 1.00 58.97 217 PRO A O 1
ATOM 1747 N N . ALA A 1 218 ? -26.613 -11.050 -30.656 1.00 53.16 218 ALA A N 1
ATOM 1748 C CA . ALA A 1 218 ? -26.665 -11.508 -32.038 1.00 53.16 218 ALA A CA 1
ATOM 1749 C C . ALA A 1 218 ? -26.500 -13.035 -32.147 1.00 53.16 218 ALA A C 1
ATOM 1751 O O . ALA A 1 218 ? -25.500 -13.620 -31.718 1.00 53.16 218 ALA A O 1
ATOM 1752 N N . SER A 1 219 ? -27.498 -13.671 -32.759 1.00 52.22 219 SER A N 1
ATOM 1753 C CA . SER A 1 219 ? -27.491 -15.086 -33.102 1.00 52.22 219 SER A CA 1
ATOM 1754 C C . SER A 1 219 ? -26.334 -15.400 -34.058 1.00 52.22 219 SER A C 1
ATOM 1756 O O . SER A 1 219 ? -26.158 -14.782 -35.108 1.00 52.22 219 SER A O 1
ATOM 1758 N N . LEU A 1 220 ? -25.508 -16.368 -33.655 1.00 56.91 220 LEU A N 1
ATOM 1759 C CA . LEU A 1 220 ? -24.366 -16.870 -34.416 1.00 56.91 220 LEU A CA 1
ATOM 1760 C C . LEU A 1 220 ? -24.814 -17.357 -35.809 1.00 56.91 220 LEU A C 1
ATOM 1762 O O . LEU A 1 220 ? -25.750 -18.157 -35.889 1.00 56.91 220 LEU A O 1
ATOM 1766 N N . PRO A 1 221 ? -24.141 -16.962 -36.906 1.00 60.78 221 PRO A N 1
ATOM 1767 C CA . PRO A 1 221 ? -24.420 -17.536 -38.215 1.00 60.78 221 PRO A CA 1
ATOM 1768 C C . PRO A 1 221 ? -23.956 -19.004 -38.276 1.00 60.78 221 PRO A C 1
ATOM 1770 O O . PRO A 1 221 ? -22.934 -19.362 -37.679 1.00 60.78 221 PRO A O 1
ATOM 1773 N N . PRO A 1 222 ? -24.687 -19.872 -38.997 1.00 52.81 222 PRO A N 1
ATOM 1774 C CA . PRO A 1 222 ? -24.394 -21.294 -39.050 1.00 52.81 222 PRO A CA 1
ATOM 1775 C C . PRO A 1 222 ? -23.080 -21.576 -39.783 1.00 52.81 222 PRO A C 1
ATOM 1777 O O . PRO A 1 222 ? -22.763 -20.979 -40.812 1.00 52.81 222 PRO A O 1
ATOM 1780 N N . LEU A 1 223 ? -22.349 -22.551 -39.239 1.00 49.59 223 LEU A N 1
ATOM 1781 C CA . LEU A 1 223 ? -21.223 -23.240 -39.860 1.00 49.59 223 LEU A CA 1
ATOM 1782 C C . LEU A 1 223 ? -21.528 -23.583 -41.326 1.00 49.59 223 LEU A C 1
ATOM 1784 O O . LEU A 1 223 ? -22.304 -24.494 -41.619 1.00 49.59 223 LEU A O 1
ATOM 1788 N N . SER A 1 224 ? -20.852 -22.887 -42.241 1.00 45.03 224 SER A N 1
ATOM 1789 C CA . SER A 1 224 ? -20.692 -23.327 -43.624 1.00 45.03 224 SER A CA 1
ATOM 1790 C C . SER A 1 224 ? -19.793 -24.559 -43.627 1.00 45.03 224 SER A C 1
ATOM 1792 O O . SER A 1 224 ? -18.567 -24.466 -43.602 1.00 45.03 224 SER A O 1
ATOM 1794 N N . THR A 1 225 ? -20.433 -25.718 -43.624 1.00 48.88 225 THR A N 1
ATOM 1795 C CA . THR A 1 225 ? -19.850 -26.981 -44.065 1.00 48.88 225 THR A CA 1
ATOM 1796 C C . THR A 1 225 ? -19.749 -27.004 -45.588 1.00 48.88 225 THR A C 1
ATOM 1798 O O . THR A 1 225 ? -20.564 -26.375 -46.266 1.00 48.88 225 THR A O 1
ATOM 1801 N N . ASN A 1 226 ? -18.795 -27.813 -46.068 1.00 48.69 226 ASN A N 1
ATOM 1802 C CA . ASN A 1 226 ? -18.629 -28.386 -47.417 1.00 48.69 226 ASN A CA 1
ATOM 1803 C C . ASN A 1 226 ? -17.436 -27.834 -48.222 1.00 48.69 226 ASN A C 1
ATOM 1805 O O . ASN A 1 226 ? -17.054 -26.678 -48.052 1.00 48.69 226 ASN A O 1
ATOM 1809 N N . PRO A 1 227 ? -16.904 -28.629 -49.166 1.00 53.94 227 PRO A N 1
ATOM 1810 C CA . PRO A 1 227 ? -16.115 -29.848 -48.947 1.00 53.94 227 PRO A CA 1
ATOM 1811 C C . PRO A 1 227 ? -14.733 -29.786 -49.628 1.00 53.94 227 PRO A C 1
ATOM 1813 O O . PRO A 1 227 ? -14.542 -28.968 -50.555 1.00 53.94 227 PRO A O 1
#

Foldseek 3Di:
DDPPPPDPVVVVVVVVVQVVVQVVCVVVDPPQAWDQDPVRWIWGPQAPVTDIGNHPVVVVVVCVDPRSVVSVCVVVVVVVVVVVVVVVVVVVVVVVVVVVVPPDDPDPPVVVVVVVVPVVDDPDDPPPPPDDDDDDDPPVVVVVVVVVVPPDDDDDDDDDDDDDDDDDDDDDDPQDPVNVVVVVVVVVLVVQQWDADPVRDTDRDPPPPVPPPPVDPDDDDDDDDDD

Sequence (227 aa):
MSFKREGNDKSQLNILKKRRVADLLSSFIPEDEATLMKNGRYSCLVCSYRPVFDTVDMLTVHRKGKKHLEGLKAFYGKKAKLKTEITKRQHENYVQAEDRQEPSGSAPLLEQTRRLTHHALLKTVPYNSCHRKTRPNSAIILLHLLALLLVADESSSTTDQTGSKSAETQSAEPLTAQRRMELEHYLKLKSDGWVRDPTGRWVKDENVEFDSDEEEPASLPPLSTNP

Radius of gyration: 37.15 Å; chains: 1; bounding box: 65×67×113 Å

Secondary structure (DSSP, 8-state):
------S-HHHHHHHHHHHHHHHHHHTTS-TTTEEE-TTS-EEESSSTT--EESSHHHHHHHHTSHHHHHHHHHHHHHHHHHHHHHHHHHHHHHHHHHHHH--S-S-HHHHHHHHHHHHHS-SS-------------TTHHHHHHHHHHT--------------------------HHHHHHHHHHHHHHHTTEEE-TTS-EEE-TT-----------PPPP-----

InterPro domains:
  IPR031622 Sodium channel modifier 1, zinc-finger [PF15803] (44-69)
  IPR031625 Sodium channel modifier 1, acidic C-terminal domain [PF15805] (176-222)
  IPR033570 Sodium channel modifier 1 [PTHR32297] (1-221)

pLDDT: mean 71.64, std 19.59, range [28.16, 97.56]